Protein AF-A0A1L8E823-F1 (afdb_monomer)

Solvent-accessible surface area (backbone atoms only — not comparable to full-atom values): 11486 Å² total; per-residue (Å²): 137,83,85,86,79,80,58,58,93,93,53,65,43,31,23,29,30,39,53,92,55,38,81,77,47,72,47,38,48,87,77,44,56,67,89,64,41,56,56,58,70,72,78,90,83,78,37,79,70,29,20,46,74,40,75,55,89,75,60,56,58,60,32,73,81,27,53,82,34,36,19,35,66,43,38,24,87,82,40,65,71,51,54,59,54,67,43,77,52,92,67,84,60,41,68,34,74,68,26,69,50,76,74,54,27,22,27,34,39,37,58,72,97,36,22,38,30,27,64,28,56,45,73,63,53,44,50,55,36,76,74,36,77,17,34,48,77,38,51,33,91,83,37,72,39,46,50,30,51,42,73,72,64,61,63,55,80,62,79,72,88,62,94,78,70,84,89,79,84,82,81,84,81,82,84,80,85,80,85,83,86,84,82,90,82,90,133

Structure (mmCIF, N/CA/C/O backbone):
data_AF-A0A1L8E823-F1
#
_entry.id   AF-A0A1L8E823-F1
#
loop_
_atom_site.group_PDB
_atom_site.id
_atom_site.type_symbol
_atom_site.label_atom_id
_atom_site.label_alt_id
_atom_site.label_comp_id
_atom_site.label_asym_id
_atom_site.label_entity_id
_atom_site.label_seq_id
_atom_site.pdbx_PDB_ins_code
_atom_site.Cartn_x
_atom_site.Cartn_y
_atom_site.Cartn_z
_atom_site.occupancy
_atom_site.B_iso_or_equiv
_atom_site.auth_seq_id
_atom_site.auth_comp_id
_atom_site.auth_asym_id
_atom_site.auth_atom_id
_atom_site.pdbx_PDB_model_num
ATOM 1 N N . GLN A 1 1 ? -11.369 -13.885 16.160 1.00 36.62 1 GLN A N 1
ATOM 2 C CA . GLN A 1 1 ? -12.711 -13.498 15.674 1.00 36.62 1 GLN A CA 1
ATOM 3 C C . GLN A 1 1 ? -13.194 -12.352 16.552 1.00 36.62 1 GLN A C 1
ATOM 5 O O . GLN A 1 1 ? -13.241 -12.531 17.762 1.00 36.62 1 GLN A O 1
ATOM 10 N N . GLY A 1 2 ? -13.381 -11.155 15.987 1.00 56.09 2 GLY A N 1
ATOM 11 C CA . GLY A 1 2 ? -13.728 -9.952 16.755 1.00 56.09 2 GLY A CA 1
ATOM 12 C C . GLY A 1 2 ? -15.194 -9.954 17.186 1.00 56.09 2 GLY A C 1
ATOM 13 O O . GLY A 1 2 ? -16.049 -10.460 16.462 1.00 56.09 2 GLY A O 1
ATOM 14 N N . LYS A 1 3 ? -15.483 -9.407 18.368 1.00 66.38 3 LYS A N 1
ATOM 15 C CA . LYS A 1 3 ? -16.850 -9.183 18.847 1.00 66.38 3 LYS A CA 1
ATOM 16 C C . LYS A 1 3 ? -17.473 -8.036 18.042 1.00 66.38 3 LYS A C 1
ATOM 18 O O . LYS A 1 3 ? -16.860 -6.982 17.913 1.00 66.38 3 LYS A O 1
ATOM 23 N N . VAL A 1 4 ? -18.663 -8.256 17.486 1.00 76.31 4 VAL A N 1
ATOM 24 C CA . VAL A 1 4 ? -19.446 -7.203 16.823 1.00 76.31 4 VAL A CA 1
ATOM 25 C C . VAL A 1 4 ? -20.246 -6.473 17.895 1.00 76.31 4 VAL A C 1
ATOM 27 O O . VAL A 1 4 ? -21.092 -7.081 18.551 1.00 76.31 4 VAL A O 1
ATOM 30 N N . ASP A 1 5 ? -19.967 -5.186 18.082 1.00 74.56 5 ASP A N 1
ATOM 31 C CA . ASP A 1 5 ? -20.699 -4.333 19.016 1.00 74.56 5 ASP A CA 1
ATOM 32 C C . ASP A 1 5 ? -21.796 -3.556 18.277 1.00 74.56 5 ASP A C 1
ATOM 34 O O . ASP A 1 5 ? -21.589 -3.065 17.167 1.00 74.56 5 ASP A O 1
ATOM 38 N N . LYS A 1 6 ? -22.968 -3.427 18.907 1.00 81.00 6 LYS A N 1
ATOM 39 C CA . LYS A 1 6 ? -24.034 -2.537 18.438 1.00 81.00 6 LYS A CA 1
ATOM 40 C C . LYS A 1 6 ? -23.831 -1.160 19.064 1.00 81.00 6 LYS A C 1
ATOM 42 O O . LYS A 1 6 ? -23.696 -1.070 20.286 1.00 81.00 6 LYS A O 1
ATOM 47 N N . CYS A 1 7 ? -23.822 -0.107 18.249 1.00 82.56 7 CYS A N 1
ATOM 48 C CA . CYS A 1 7 ? -23.663 1.245 18.775 1.00 82.56 7 CYS A CA 1
ATOM 49 C C . CYS A 1 7 ? -24.894 1.685 19.580 1.00 82.56 7 CYS A C 1
ATOM 51 O O . CYS A 1 7 ? -26.012 1.284 19.235 1.00 82.56 7 CYS A O 1
ATOM 53 N N . PRO A 1 8 ? -24.703 2.457 20.669 1.00 79.12 8 PRO A N 1
ATOM 54 C CA . PRO A 1 8 ? -25.807 3.003 21.452 1.00 79.12 8 PRO A CA 1
ATOM 55 C C . PRO A 1 8 ? -26.749 3.864 20.601 1.00 79.12 8 PRO A C 1
ATOM 57 O O . PRO A 1 8 ? -26.332 4.465 19.609 1.00 79.12 8 PRO A O 1
ATOM 60 N N . ASP A 1 9 ? -28.013 3.970 21.014 1.00 70.50 9 ASP A N 1
ATOM 61 C CA . ASP A 1 9 ? -28.999 4.801 20.319 1.00 70.50 9 ASP A CA 1
ATOM 62 C C . ASP A 1 9 ? -28.518 6.263 20.224 1.00 70.50 9 ASP A C 1
ATOM 64 O O . ASP A 1 9 ? -28.179 6.894 21.226 1.00 70.50 9 ASP A O 1
ATOM 68 N N . GLY A 1 10 ? -28.472 6.799 19.000 1.00 68.62 10 GLY A N 1
ATOM 69 C CA . GLY A 1 10 ? -27.963 8.144 18.699 1.00 68.62 10 GLY A CA 1
ATOM 70 C C . GLY A 1 10 ? -26.492 8.198 18.269 1.00 68.62 10 GLY A C 1
ATOM 71 O O . GLY A 1 10 ? -26.066 9.209 17.709 1.00 68.62 10 GLY A O 1
ATOM 72 N N . GLU A 1 11 ? -25.731 7.114 18.440 1.00 72.81 11 GLU A N 1
ATOM 73 C CA . GLU A 1 11 ? -24.369 7.001 17.930 1.00 72.81 11 GLU A CA 1
ATOM 74 C C . GLU A 1 11 ? -24.331 6.154 16.654 1.00 72.81 11 GLU A C 1
ATOM 76 O O . GLU A 1 11 ? -24.470 4.936 16.679 1.00 72.81 11 GLU A O 1
ATOM 81 N N . THR A 1 12 ? -24.109 6.805 15.513 1.00 78.38 12 THR A N 1
ATOM 82 C CA . THR A 1 12 ? -24.104 6.140 14.199 1.00 78.38 12 THR A CA 1
ATOM 83 C C . THR A 1 12 ? -22.704 6.023 13.599 1.00 78.38 12 THR A C 1
ATOM 85 O O . THR A 1 12 ? -22.586 5.885 12.385 1.00 78.38 12 THR A O 1
ATOM 88 N N . VAL A 1 13 ? -21.639 6.221 14.386 1.00 86.81 13 VAL A N 1
ATOM 89 C CA . VAL A 1 13 ? -20.270 6.317 13.856 1.00 86.81 13 VAL A CA 1
ATOM 90 C C . VAL A 1 13 ? -19.430 5.144 14.334 1.00 86.81 13 VAL A C 1
ATOM 92 O O . VAL A 1 13 ? -19.048 5.066 15.499 1.00 86.81 13 VAL A O 1
ATOM 95 N N . CYS A 1 14 ? -19.084 4.267 13.401 1.00 88.00 14 CYS A N 1
ATOM 96 C CA . CYS A 1 14 ? -18.075 3.242 13.614 1.00 88.00 14 CYS A CA 1
ATOM 97 C C . CYS A 1 14 ? -16.684 3.819 13.335 1.00 88.00 14 CYS A C 1
ATOM 99 O O . CYS A 1 14 ? -16.521 4.684 12.467 1.00 88.00 14 CYS A O 1
ATOM 101 N N . ALA A 1 15 ? -15.678 3.312 14.044 1.00 88.50 15 ALA A N 1
ATOM 102 C CA . ALA A 1 15 ? -14.291 3.692 13.845 1.00 88.50 15 ALA A CA 1
ATOM 103 C C . ALA A 1 15 ? -13.330 2.496 13.853 1.00 88.50 15 ALA A C 1
ATOM 105 O O . ALA A 1 15 ? -13.562 1.489 14.531 1.00 88.50 15 ALA A O 1
ATOM 106 N N . THR A 1 16 ? -12.235 2.639 13.109 1.00 86.81 16 THR A N 1
ATOM 107 C CA . THR A 1 16 ? -11.023 1.814 13.203 1.00 86.81 16 THR A CA 1
ATOM 108 C C . THR A 1 16 ? -9.848 2.747 13.409 1.00 86.81 16 THR A C 1
ATOM 110 O O . THR A 1 16 ? -9.713 3.713 12.665 1.00 86.81 16 THR A O 1
ATOM 113 N N . ILE A 1 17 ? -9.007 2.476 14.398 1.00 87.12 17 ILE A N 1
ATOM 114 C CA . ILE A 1 17 ? -7.875 3.329 14.752 1.00 87.12 17 ILE A CA 1
ATOM 115 C C . ILE A 1 17 ? -6.590 2.563 14.525 1.00 87.12 17 ILE A C 1
ATOM 117 O O . ILE A 1 17 ? -6.467 1.400 14.916 1.00 87.12 17 ILE A O 1
ATOM 121 N N . PHE A 1 18 ? -5.638 3.248 13.906 1.00 83.06 18 PHE A N 1
ATOM 122 C CA . PHE A 1 18 ? -4.382 2.692 13.455 1.00 83.06 18 PHE A CA 1
ATOM 123 C C . PHE A 1 18 ? -3.185 3.272 14.219 1.00 83.06 18 PHE A C 1
ATOM 125 O O . PHE A 1 18 ? -3.189 4.404 14.723 1.00 83.06 18 PHE A O 1
ATOM 132 N N . ASN A 1 19 ? -2.127 2.478 14.290 1.00 78.69 19 ASN A N 1
ATOM 133 C CA . ASN A 1 19 ? -0.788 2.882 14.669 1.00 78.69 19 ASN A CA 1
ATOM 134 C C . ASN A 1 19 ? 0.190 2.169 13.742 1.00 78.69 19 ASN A C 1
ATOM 136 O O . ASN A 1 19 ? 0.260 0.948 13.794 1.00 78.69 19 ASN A O 1
ATOM 140 N N . GLU A 1 20 ? 0.888 2.916 12.885 1.00 71.44 20 GLU A N 1
ATOM 141 C CA . GLU A 1 20 ? 1.923 2.356 11.998 1.00 71.44 20 GLU A CA 1
ATOM 142 C C . GLU A 1 20 ? 1.433 1.142 11.186 1.00 71.44 20 GLU A C 1
ATOM 144 O O . GLU A 1 20 ? 2.082 0.108 11.124 1.00 71.44 20 GLU A O 1
ATOM 149 N N . GLY A 1 21 ? 0.229 1.224 10.610 1.00 67.38 21 GLY A N 1
ATOM 150 C CA . GLY A 1 21 ? -0.332 0.107 9.838 1.00 67.38 21 GLY A CA 1
ATOM 151 C C . GLY A 1 21 ? -0.946 -1.022 10.681 1.00 67.38 21 GLY A C 1
ATOM 152 O O . GLY A 1 21 ? -1.499 -1.965 10.123 1.00 67.38 21 GLY A O 1
ATOM 153 N N . THR A 1 22 ? -0.963 -0.900 12.011 1.00 73.38 22 THR A N 1
ATOM 154 C CA . THR A 1 22 ? -1.635 -1.844 12.917 1.00 73.38 22 THR A CA 1
ATOM 155 C C . THR A 1 22 ? -2.941 -1.267 13.466 1.00 73.38 22 THR A C 1
ATOM 157 O O . THR A 1 22 ? -2.985 -0.124 13.906 1.00 73.38 22 THR A O 1
ATOM 160 N N . ILE A 1 23 ? -4.017 -2.052 13.492 1.00 82.75 23 ILE A N 1
ATOM 161 C CA . ILE A 1 23 ? -5.298 -1.718 14.124 1.00 82.75 23 ILE A CA 1
ATOM 162 C C . ILE A 1 23 ? -5.122 -1.862 15.632 1.00 82.75 23 ILE A C 1
ATOM 164 O O . ILE A 1 23 ? -4.914 -2.965 16.130 1.00 82.75 23 ILE A O 1
ATOM 168 N N . ILE A 1 24 ? -5.241 -0.752 16.353 1.00 87.25 24 ILE A N 1
ATOM 169 C CA . ILE A 1 24 ? -5.122 -0.718 17.817 1.00 87.25 24 ILE A CA 1
ATOM 170 C C . ILE A 1 24 ? -6.480 -0.648 18.520 1.00 87.25 24 ILE A C 1
ATOM 172 O O . ILE A 1 24 ? -6.593 -1.040 19.676 1.00 87.25 24 ILE A O 1
ATOM 176 N N . ALA A 1 25 ? -7.522 -0.174 17.831 1.00 89.31 25 ALA A N 1
ATOM 177 C CA . ALA A 1 25 ? -8.893 -0.188 18.331 1.00 89.31 25 ALA A CA 1
ATOM 178 C C . ALA A 1 25 ? -9.902 -0.219 17.179 1.00 89.31 25 ALA A C 1
ATOM 180 O O . ALA A 1 25 ? -9.659 0.322 16.098 1.00 89.31 25 ALA A O 1
ATOM 181 N N . LYS A 1 26 ? -11.056 -0.838 17.423 1.00 89.00 26 LYS A N 1
ATOM 182 C CA . LYS A 1 26 ? -12.174 -0.916 16.482 1.00 89.00 26 LYS A CA 1
ATOM 183 C C . LYS A 1 26 ? -13.480 -1.022 17.262 1.00 89.00 26 LYS A C 1
ATOM 185 O O . LYS A 1 26 ? -13.549 -1.783 18.220 1.00 89.00 26 LYS A O 1
ATOM 190 N N . GLY A 1 27 ? -14.505 -0.289 16.841 1.00 89.56 27 GLY A N 1
ATOM 191 C CA . GLY A 1 27 ? -15.824 -0.319 17.475 1.00 89.56 27 GLY A CA 1
ATOM 192 C C . GLY A 1 27 ? -16.630 0.942 17.186 1.00 89.56 27 GLY A C 1
ATOM 193 O O . GLY A 1 27 ? -16.346 1.660 16.227 1.00 89.56 27 GLY A O 1
ATOM 194 N N . CYS A 1 28 ? -17.624 1.214 18.023 1.00 90.06 2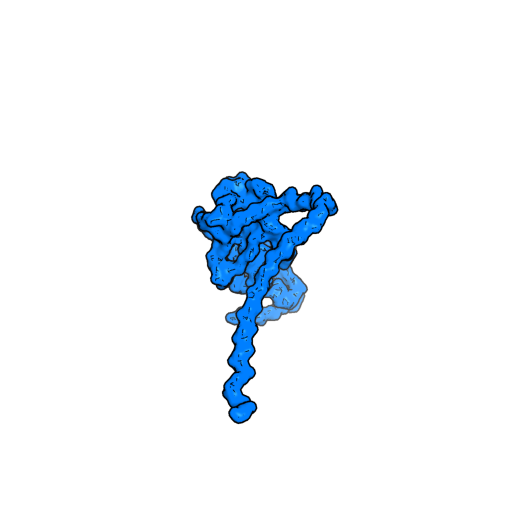8 CYS A N 1
ATOM 195 C CA . CYS A 1 28 ? -18.350 2.485 18.027 1.00 90.06 28 CYS A CA 1
ATOM 196 C C . CYS A 1 28 ? -17.441 3.587 18.572 1.00 90.06 28 CYS A C 1
ATOM 198 O O . CYS A 1 28 ? -16.772 3.384 19.587 1.00 90.06 28 CYS A O 1
ATOM 200 N N . LEU A 1 29 ? -17.376 4.726 17.884 1.00 88.31 29 LEU A N 1
ATOM 201 C CA . LEU A 1 29 ? -16.426 5.799 18.176 1.00 88.31 29 LEU A CA 1
ATOM 202 C C . LEU A 1 29 ? -16.484 6.279 19.640 1.00 88.31 29 LEU A C 1
ATOM 204 O O . LEU A 1 29 ? -15.442 6.566 20.218 1.00 88.31 29 LEU A O 1
ATOM 208 N N . GLY A 1 30 ? -17.670 6.370 20.233 1.00 86.44 30 GLY A N 1
ATOM 209 C CA . GLY A 1 30 ? -17.937 6.788 21.609 1.00 86.44 30 GLY A CA 1
ATOM 210 C C . GLY A 1 30 ? -17.633 5.725 22.664 1.00 86.44 30 GLY A C 1
ATOM 211 O O . GLY A 1 30 ? -17.422 6.077 23.821 1.00 86.44 30 GLY A O 1
ATOM 212 N N . ASN A 1 31 ? -17.532 4.451 22.273 1.00 89.88 31 ASN A N 1
ATOM 213 C CA . ASN A 1 31 ? -17.104 3.365 23.162 1.00 89.88 31 ASN A CA 1
ATOM 214 C C . ASN A 1 31 ? -15.576 3.197 23.198 1.00 89.88 31 ASN A C 1
ATOM 216 O O . ASN A 1 31 ? -15.055 2.490 24.060 1.00 89.88 31 ASN A O 1
ATOM 220 N N . ILE A 1 32 ? -14.853 3.813 22.259 1.00 89.06 32 ILE A N 1
ATOM 221 C CA . ILE A 1 32 ? -13.391 3.837 22.263 1.00 89.06 32 ILE A CA 1
ATOM 222 C C . ILE A 1 32 ? -12.920 4.864 23.297 1.00 89.06 32 ILE A C 1
ATOM 224 O O . ILE A 1 32 ? -13.418 5.990 23.342 1.00 89.06 32 ILE A O 1
ATOM 228 N N . THR A 1 33 ? -11.940 4.482 24.115 1.00 90.94 33 THR A N 1
ATOM 229 C CA . THR A 1 33 ? -11.377 5.341 25.161 1.00 90.94 33 THR A CA 1
ATOM 230 C C . THR A 1 33 ? -10.763 6.618 24.582 1.00 90.94 33 THR A C 1
ATOM 232 O O . THR A 1 33 ? -10.238 6.631 23.466 1.00 90.94 33 THR A O 1
ATOM 235 N N . GLU A 1 34 ? -10.844 7.720 25.334 1.00 89.50 34 GLU A N 1
ATOM 236 C CA . GLU A 1 34 ? -10.492 9.055 24.831 1.00 89.50 34 GLU A CA 1
ATOM 237 C C . GLU A 1 34 ? -9.046 9.168 24.336 1.00 89.50 34 GLU A C 1
ATOM 239 O O . GLU A 1 34 ? -8.783 9.796 23.309 1.00 89.50 34 GLU A O 1
ATOM 244 N N . ASP A 1 35 ? -8.124 8.515 25.040 1.00 88.38 35 ASP A N 1
ATOM 245 C CA . ASP A 1 35 ? -6.693 8.463 24.740 1.00 88.38 35 ASP A CA 1
ATOM 246 C C . ASP A 1 35 ? -6.394 7.864 23.360 1.00 88.38 35 ASP A C 1
ATOM 248 O O . ASP A 1 35 ? -5.435 8.266 22.703 1.00 88.38 35 ASP A O 1
ATOM 252 N N . ILE A 1 36 ? -7.242 6.949 22.889 1.00 88.69 36 ILE A N 1
ATOM 253 C CA . ILE A 1 36 ? -7.133 6.350 21.559 1.00 88.69 36 ILE A CA 1
ATOM 254 C C . ILE A 1 36 ? -7.971 7.155 20.555 1.00 88.69 36 ILE A C 1
ATOM 256 O O . ILE A 1 36 ? -7.513 7.456 19.449 1.00 88.69 36 ILE A O 1
ATOM 260 N N . ARG A 1 37 ? -9.186 7.554 20.950 1.00 88.31 37 ARG A N 1
ATOM 261 C CA . ARG A 1 37 ? -10.157 8.296 20.131 1.00 88.31 37 ARG A CA 1
ATOM 262 C C . ARG A 1 37 ? -9.630 9.645 19.644 1.00 88.31 37 ARG A C 1
ATOM 264 O O . ARG A 1 37 ? -10.062 10.111 18.590 1.00 88.31 37 ARG A O 1
ATOM 271 N N . ILE A 1 38 ? -8.671 10.253 20.348 1.00 87.56 38 ILE A N 1
ATOM 272 C CA . ILE A 1 38 ? -8.011 11.499 19.933 1.00 87.56 38 ILE A CA 1
ATOM 273 C C . ILE A 1 38 ? -7.408 11.413 18.520 1.00 87.56 38 ILE A C 1
ATOM 275 O O . ILE A 1 38 ? -7.459 12.387 17.773 1.00 87.56 38 ILE A O 1
ATOM 279 N N . LYS A 1 39 ? -6.962 10.222 18.088 1.00 85.06 39 LYS A N 1
ATOM 280 C CA . LYS A 1 39 ? -6.476 9.961 16.718 1.00 85.06 39 LYS A CA 1
ATOM 281 C C . LYS A 1 39 ? -7.550 10.144 15.634 1.00 85.06 39 LYS A C 1
ATOM 283 O O . LYS A 1 39 ? -7.229 10.220 14.454 1.00 85.06 39 LYS A O 1
ATOM 288 N N . CYS A 1 40 ? -8.827 10.208 16.014 1.00 81.94 40 CYS A N 1
ATOM 289 C CA . CYS A 1 40 ? -9.967 10.437 15.123 1.00 81.94 40 CYS A CA 1
ATOM 290 C C . CYS A 1 40 ? -10.459 11.895 15.093 1.00 81.94 40 CYS A C 1
ATOM 292 O O . CYS A 1 40 ? -11.451 12.189 14.403 1.00 81.94 40 CYS A O 1
ATOM 294 N N . GLN A 1 41 ? -9.825 12.797 15.851 1.00 78.25 41 GLN A N 1
ATOM 295 C CA . GLN A 1 41 ? -10.171 14.218 15.886 1.00 78.25 41 GLN A CA 1
ATOM 296 C C . GLN A 1 41 ? -9.620 14.915 14.623 1.00 78.25 41 GLN A C 1
ATOM 298 O O . GLN A 1 41 ? -8.420 14.905 14.375 1.00 78.25 41 GLN A O 1
ATOM 303 N N . GLY A 1 42 ? -10.501 15.483 13.787 1.00 67.81 42 GLY A N 1
ATOM 304 C CA . GLY A 1 42 ? -10.146 16.091 12.491 1.00 67.81 42 GLY A CA 1
ATOM 305 C C . GLY A 1 42 ? -11.222 15.918 11.405 1.00 67.81 42 GLY A C 1
ATOM 306 O O . GLY A 1 42 ? -12.183 15.157 11.585 1.00 67.81 42 GLY A O 1
ATOM 307 N N . ASN A 1 43 ? -11.079 16.640 10.282 1.00 55.34 43 ASN A N 1
ATOM 308 C CA . ASN A 1 43 ? -12.031 16.609 9.159 1.00 55.34 43 ASN A CA 1
ATOM 309 C C . ASN A 1 43 ? -12.046 15.258 8.410 1.00 55.34 43 ASN A C 1
ATOM 311 O O . ASN A 1 43 ? -11.083 14.499 8.403 1.00 55.34 43 ASN A O 1
ATOM 315 N N . ASN A 1 44 ? -13.200 14.959 7.807 1.00 52.62 44 ASN A N 1
ATOM 316 C CA . ASN A 1 44 ? -13.808 13.623 7.752 1.00 52.62 44 ASN A CA 1
ATOM 317 C C . ASN A 1 44 ? -13.377 12.639 6.649 1.00 52.62 44 ASN A C 1
ATOM 319 O O . ASN A 1 44 ? -14.081 11.647 6.489 1.00 52.62 44 ASN A O 1
ATOM 323 N N . ILE A 1 45 ? -12.300 12.842 5.888 1.00 46.12 45 ILE A N 1
ATOM 324 C CA . ILE A 1 45 ? -12.070 11.963 4.717 1.00 46.12 45 ILE A CA 1
ATOM 325 C C . ILE A 1 45 ? -10.698 11.272 4.687 1.00 46.12 45 ILE A C 1
ATOM 327 O O . ILE A 1 45 ? -10.664 10.113 4.297 1.00 46.12 45 ILE A O 1
ATOM 331 N N . ASP A 1 46 ? -9.622 11.850 5.233 1.00 45.91 46 ASP A N 1
ATOM 332 C CA . ASP A 1 46 ? -8.277 11.252 5.110 1.00 45.91 46 ASP A CA 1
ATOM 333 C C . ASP A 1 46 ? -7.439 11.314 6.395 1.00 45.91 46 ASP A C 1
ATOM 335 O O . ASP A 1 46 ? -6.354 11.886 6.444 1.00 45.91 46 ASP A O 1
ATOM 339 N N . ILE A 1 47 ? -7.911 10.644 7.449 1.00 51.94 47 ILE A N 1
ATOM 340 C CA . ILE A 1 47 ? -7.020 10.151 8.513 1.00 51.94 47 ILE A CA 1
ATOM 341 C C . ILE A 1 47 ? -6.711 8.665 8.257 1.00 51.94 47 ILE A C 1
ATOM 343 O O . ILE A 1 47 ? -6.563 7.890 9.192 1.00 51.94 47 ILE A O 1
ATOM 347 N N . LEU A 1 48 ? -6.618 8.222 6.996 1.00 53.31 48 LEU A N 1
ATOM 348 C CA . LEU A 1 48 ? -6.416 6.804 6.643 1.00 53.31 48 LEU A CA 1
ATOM 349 C C . LEU A 1 48 ? -5.213 6.156 7.358 1.00 53.31 48 LEU A C 1
ATOM 351 O O . LEU A 1 48 ? -5.223 4.953 7.593 1.00 53.31 48 LEU A O 1
ATOM 355 N N . ASN A 1 49 ? -4.235 6.955 7.796 1.00 60.31 49 ASN A N 1
ATOM 356 C CA . ASN A 1 49 ? -3.070 6.468 8.535 1.00 60.31 49 ASN A CA 1
ATOM 357 C C . ASN A 1 49 ? -3.268 6.347 10.057 1.00 60.31 49 ASN A C 1
ATOM 359 O O . ASN A 1 49 ? -2.440 5.723 10.715 1.00 60.31 49 ASN A O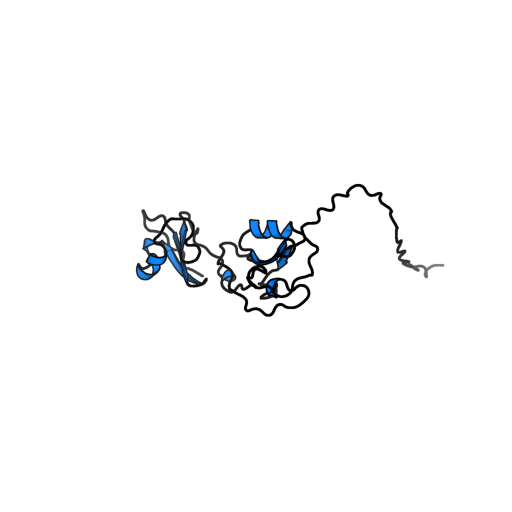 1
ATOM 363 N N . GLN A 1 50 ? -4.315 6.940 10.646 1.00 76.38 50 GLN A N 1
ATOM 364 C CA . GLN A 1 50 ? -4.532 6.897 12.104 1.00 76.38 50 GLN A CA 1
ATOM 365 C C . GLN A 1 50 ? -5.971 6.592 12.521 1.00 76.38 50 GLN A C 1
ATOM 367 O O . GLN A 1 50 ? -6.162 5.984 13.566 1.00 76.38 50 GLN A O 1
ATOM 372 N N . CYS A 1 51 ? -6.984 6.974 11.745 1.00 84.62 51 CYS A N 1
ATOM 373 C CA . CYS A 1 51 ? -8.375 6.661 12.032 1.00 84.62 51 CYS A CA 1
ATOM 374 C C . CYS A 1 51 ? -9.264 6.648 10.784 1.00 84.62 51 CYS A C 1
ATOM 376 O O . CYS A 1 51 ? -9.294 7.579 9.983 1.00 84.62 51 CYS A O 1
ATOM 378 N N . HIS A 1 52 ? -10.102 5.630 10.677 1.00 83.19 52 HIS A N 1
ATOM 379 C CA . HIS A 1 52 ? -11.182 5.578 9.714 1.00 83.19 52 HIS A CA 1
ATOM 380 C C . HIS A 1 52 ? -12.541 5.668 10.417 1.00 83.19 52 HIS A C 1
ATOM 382 O O . HIS A 1 52 ? -12.794 4.879 11.320 1.00 83.19 52 HIS A O 1
ATOM 388 N N . LYS A 1 53 ? -13.413 6.592 9.980 1.00 85.44 53 LYS A N 1
ATOM 389 C CA . LYS A 1 53 ? -14.798 6.767 10.460 1.00 85.44 53 LYS A CA 1
ATOM 390 C C . LYS A 1 53 ? -15.801 6.474 9.345 1.00 85.44 53 LYS A C 1
ATOM 392 O O . LYS A 1 53 ? -15.600 6.920 8.216 1.00 85.44 53 LYS A O 1
ATOM 397 N N . CYS A 1 54 ? -16.906 5.814 9.667 1.00 83.31 54 CYS A N 1
ATOM 398 C CA . CYS A 1 54 ? -17.981 5.516 8.715 1.00 83.31 54 CYS A CA 1
ATOM 399 C C . CYS A 1 54 ? -19.340 5.368 9.423 1.00 83.31 54 CYS A C 1
ATOM 401 O O . CYS A 1 54 ? -19.390 5.340 10.654 1.00 83.31 54 CYS A O 1
ATOM 403 N N . LYS A 1 55 ? -20.439 5.354 8.652 1.00 84.50 55 LYS A N 1
ATOM 404 C CA . LYS A 1 55 ? -21.822 5.432 9.162 1.00 84.50 55 LYS A CA 1
ATOM 405 C C . LYS A 1 55 ? -22.757 4.337 8.629 1.00 84.50 55 LYS A C 1
ATOM 407 O O . LYS A 1 55 ? -23.935 4.600 8.422 1.00 84.50 55 LYS A O 1
ATOM 412 N N . ASP A 1 56 ? -22.236 3.131 8.435 1.00 81.25 56 ASP A N 1
ATOM 413 C CA . ASP A 1 56 ? -23.020 1.962 8.022 1.00 81.25 56 ASP A CA 1
ATOM 414 C C . ASP A 1 56 ? -22.663 0.750 8.894 1.00 81.25 56 ASP A C 1
ATOM 416 O O . ASP A 1 56 ? -21.598 0.707 9.515 1.00 81.25 56 ASP A O 1
ATOM 420 N N . ASP A 1 57 ? -23.525 -0.261 8.931 1.00 81.81 57 ASP A N 1
ATOM 421 C CA . ASP A 1 57 ? -23.241 -1.486 9.679 1.00 81.81 57 ASP A CA 1
ATOM 422 C C . ASP A 1 57 ? -21.972 -2.170 9.144 1.00 81.81 57 ASP A C 1
ATOM 424 O O . ASP A 1 57 ? -21.803 -2.355 7.939 1.00 81.81 57 ASP A O 1
ATOM 428 N N . LEU A 1 58 ? -21.068 -2.554 10.054 1.00 80.25 58 LEU A N 1
ATOM 429 C CA . LEU A 1 58 ? -19.805 -3.250 9.748 1.00 80.25 58 LEU A CA 1
ATOM 430 C C . LEU A 1 58 ? -18.860 -2.490 8.792 1.00 80.25 58 LEU A C 1
ATOM 432 O O . LEU A 1 58 ? -17.905 -3.061 8.267 1.00 80.25 58 LEU A O 1
ATOM 436 N N . CYS A 1 59 ? -19.070 -1.189 8.590 1.00 80.44 59 CYS A N 1
ATOM 437 C CA . CYS A 1 59 ? -18.289 -0.382 7.648 1.00 80.44 59 CYS A CA 1
ATOM 438 C C . CYS A 1 59 ? -16.812 -0.200 8.046 1.00 80.44 59 CYS A C 1
ATOM 440 O O . CYS A 1 59 ? -15.981 0.203 7.229 1.00 80.44 59 CYS A O 1
ATOM 442 N N . ASN A 1 60 ? -16.484 -0.482 9.309 1.00 80.62 60 ASN A N 1
ATOM 443 C CA . ASN A 1 60 ? -15.149 -0.386 9.888 1.00 80.62 60 ASN A CA 1
ATOM 444 C C . ASN A 1 60 ? -14.402 -1.738 9.864 1.00 80.62 60 ASN A C 1
ATOM 446 O O . ASN A 1 60 ? -13.461 -1.947 10.636 1.00 80.62 60 ASN A O 1
ATOM 450 N N . GLU A 1 61 ? -14.832 -2.674 9.011 1.00 77.69 61 GLU A N 1
ATOM 451 C CA . GLU A 1 61 ? -14.120 -3.919 8.728 1.00 77.69 61 GLU A CA 1
ATOM 452 C C . GLU A 1 61 ? -12.910 -3.671 7.822 1.00 77.69 61 GLU A C 1
ATOM 454 O O . GLU A 1 61 ? -12.983 -2.968 6.813 1.00 77.69 61 GLU A O 1
ATOM 459 N N . TRP A 1 62 ? -11.786 -4.275 8.193 1.00 73.50 62 TRP A N 1
ATOM 460 C CA . TRP A 1 62 ? -10.529 -4.208 7.457 1.00 73.50 62 TRP A CA 1
ATOM 461 C C . TRP A 1 62 ? -9.993 -5.616 7.326 1.00 73.50 62 TRP A C 1
ATOM 463 O O . TRP A 1 62 ? -10.159 -6.415 8.243 1.00 73.50 62 TRP A O 1
ATOM 473 N N . SER A 1 63 ? -9.349 -5.924 6.204 1.00 67.62 63 SER A N 1
ATOM 474 C CA . SER A 1 63 ? -8.736 -7.236 6.031 1.00 67.62 63 SER A CA 1
ATOM 475 C C . SER A 1 63 ? -7.493 -7.327 6.928 1.00 67.62 63 SER A C 1
ATOM 477 O O . SER A 1 63 ? -6.514 -6.631 6.647 1.00 67.62 63 SER A O 1
ATOM 479 N N . PRO A 1 64 ? -7.490 -8.165 7.985 1.00 58.53 64 PRO A N 1
ATOM 480 C CA . PRO A 1 64 ? -6.318 -8.327 8.848 1.00 58.53 64 PRO A CA 1
ATOM 481 C C . PRO A 1 64 ? -5.130 -8.917 8.080 1.00 58.53 64 PRO A C 1
ATOM 483 O O . PRO A 1 64 ? -3.986 -8.621 8.399 1.00 58.53 64 PRO A O 1
ATOM 486 N N . ASN A 1 65 ? -5.399 -9.659 7.000 1.00 60.44 65 ASN A N 1
ATOM 487 C CA . ASN A 1 65 ? -4.377 -10.245 6.130 1.00 60.44 65 ASN A CA 1
ATOM 488 C C . ASN A 1 65 ? -3.511 -9.192 5.419 1.00 60.44 65 ASN A C 1
ATOM 490 O O . ASN A 1 65 ? -2.522 -9.554 4.800 1.00 60.44 65 ASN A O 1
ATOM 494 N N . ASN A 1 66 ? -3.888 -7.910 5.470 1.00 64.00 66 ASN A N 1
ATOM 495 C CA . ASN A 1 66 ? -3.139 -6.829 4.837 1.00 64.00 66 ASN A CA 1
ATOM 496 C C . ASN A 1 66 ? -2.041 -6.231 5.728 1.00 64.00 66 ASN A C 1
ATOM 498 O O . ASN A 1 66 ? -1.223 -5.476 5.215 1.00 64.00 66 ASN A O 1
ATOM 502 N N . MET A 1 67 ? -2.035 -6.519 7.036 1.00 61.97 67 MET A N 1
ATOM 503 C CA . MET A 1 67 ? -1.087 -5.916 7.988 1.00 61.97 67 MET A CA 1
ATOM 504 C C . MET A 1 67 ? 0.351 -6.389 7.775 1.00 61.97 67 MET A C 1
ATOM 506 O O . MET A 1 67 ? 1.278 -5.595 7.890 1.00 61.97 67 MET A O 1
ATOM 510 N N . ASP A 1 68 ? 0.524 -7.648 7.383 1.00 72.94 68 ASP A N 1
ATOM 511 C CA . ASP A 1 68 ? 1.842 -8.257 7.179 1.00 72.94 68 ASP A CA 1
ATOM 512 C C . AS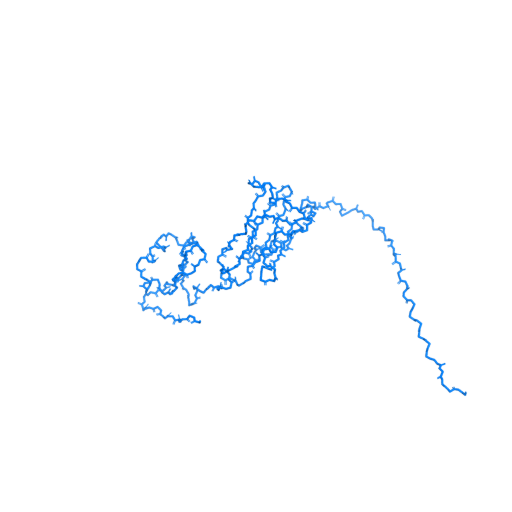P A 1 68 ? 2.293 -8.199 5.708 1.00 72.94 68 ASP A C 1
ATOM 514 O O . ASP A 1 68 ? 3.283 -8.821 5.325 1.00 72.94 68 ASP A O 1
ATOM 518 N N . LEU A 1 69 ? 1.555 -7.484 4.848 1.00 85.38 69 LEU A N 1
ATOM 519 C CA . LEU A 1 69 ? 1.907 -7.366 3.436 1.00 85.38 69 LEU A CA 1
ATOM 520 C C . LEU A 1 69 ? 2.929 -6.261 3.238 1.00 85.38 69 LEU A C 1
ATOM 522 O O . LEU A 1 69 ? 2.662 -5.087 3.493 1.00 85.38 69 LEU A O 1
ATOM 526 N N . GLU A 1 70 ? 4.076 -6.649 2.702 1.00 90.06 70 GLU A N 1
ATOM 527 C CA . GLU A 1 70 ? 5.170 -5.745 2.392 1.00 90.06 70 GLU A CA 1
ATOM 528 C C . GLU A 1 70 ? 5.510 -5.807 0.902 1.00 90.06 70 GLU A C 1
ATOM 530 O O . GLU A 1 70 ? 5.546 -6.873 0.277 1.00 90.06 70 GLU A O 1
ATOM 535 N N . CYS A 1 71 ? 5.795 -4.639 0.337 1.00 94.56 71 CYS A N 1
ATOM 536 C CA . CYS A 1 71 ? 6.279 -4.482 -1.028 1.00 94.56 71 CYS A CA 1
ATOM 537 C C . CYS A 1 71 ? 7.499 -3.558 -1.019 1.00 94.56 71 CYS A C 1
ATOM 539 O O . CYS A 1 71 ? 7.668 -2.741 -0.113 1.00 94.56 71 CYS A O 1
ATOM 541 N N . ILE A 1 72 ? 8.316 -3.603 -2.073 1.00 97.00 72 ILE A N 1
ATOM 542 C CA . ILE A 1 72 ? 9.217 -2.483 -2.345 1.00 97.00 72 ILE A CA 1
ATOM 543 C C . ILE A 1 72 ? 8.359 -1.268 -2.695 1.00 97.00 72 ILE A C 1
ATOM 545 O O . ILE A 1 72 ? 7.540 -1.333 -3.617 1.00 97.00 72 ILE A O 1
ATOM 549 N N . GLN A 1 73 ? 8.562 -0.165 -1.978 1.00 95.56 73 GLN A N 1
ATOM 550 C CA . GLN A 1 73 ? 7.906 1.111 -2.247 1.00 95.56 73 GLN A CA 1
ATOM 551 C C . GLN A 1 73 ? 8.975 2.167 -2.529 1.00 95.56 73 GLN A C 1
ATOM 553 O O . GLN A 1 73 ? 9.685 2.599 -1.624 1.00 95.56 73 GLN A O 1
ATOM 558 N N . CYS A 1 74 ? 9.131 2.547 -3.797 1.00 96.69 74 CYS A N 1
ATOM 559 C CA . CYS A 1 74 ? 10.170 3.480 -4.227 1.00 96.69 74 CYS A CA 1
ATOM 560 C C . CYS A 1 74 ? 9.780 4.229 -5.502 1.00 96.69 74 CYS A C 1
ATOM 562 O O . CYS A 1 74 ? 8.902 3.810 -6.255 1.00 96.69 74 CYS A O 1
ATOM 564 N N . ASP A 1 75 ? 10.486 5.327 -5.761 1.00 97.38 75 ASP A N 1
ATOM 565 C CA . ASP A 1 75 ? 10.383 6.111 -6.988 1.00 97.38 75 ASP A CA 1
ATOM 566 C C . ASP A 1 75 ? 11.791 6.394 -7.509 1.00 97.38 75 ASP 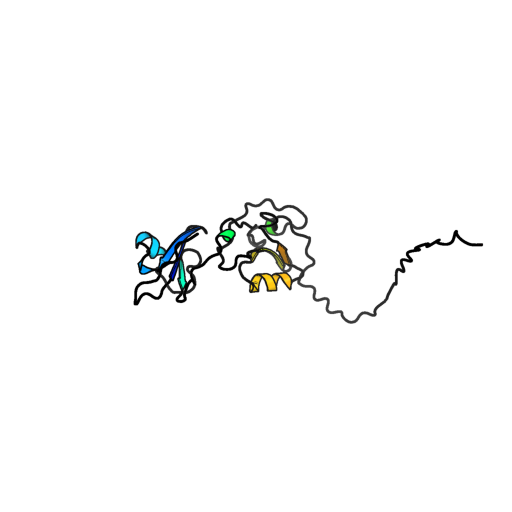A C 1
ATOM 568 O O . ASP A 1 75 ? 12.614 6.973 -6.796 1.00 97.38 75 ASP A O 1
ATOM 572 N N . SER A 1 76 ? 12.073 6.026 -8.761 1.00 96.94 76 SER A N 1
ATOM 573 C CA . SER A 1 76 ? 13.393 6.217 -9.366 1.00 96.94 76 SER A CA 1
ATOM 574 C C . SER A 1 76 ? 13.796 7.678 -9.548 1.00 96.94 76 SER A C 1
ATOM 576 O O . SER A 1 76 ? 14.959 7.966 -9.833 1.00 96.94 76 SER A O 1
ATOM 578 N N . LYS A 1 77 ? 12.846 8.607 -9.400 1.00 97.12 77 LYS A N 1
ATOM 579 C CA . LYS A 1 77 ? 13.123 10.041 -9.316 1.00 97.12 77 LYS A CA 1
ATOM 580 C C . LYS A 1 77 ? 13.844 10.416 -8.016 1.00 97.12 77 LYS A C 1
ATOM 582 O O . LYS A 1 77 ? 14.619 11.368 -8.018 1.00 97.12 77 LYS A O 1
ATOM 587 N N . LEU A 1 78 ? 13.562 9.701 -6.927 1.00 97.19 78 LEU A N 1
ATOM 588 C CA . LEU A 1 78 ? 14.114 9.951 -5.592 1.00 97.19 78 LEU A CA 1
ATOM 589 C C . LEU A 1 78 ? 15.286 9.014 -5.282 1.00 97.19 78 LEU A C 1
ATOM 591 O O . LEU A 1 78 ? 16.294 9.464 -4.745 1.00 97.19 78 LEU A O 1
ATOM 595 N N . ASP A 1 79 ? 15.176 7.741 -5.665 1.00 96.12 79 ASP A N 1
ATOM 596 C CA . ASP A 1 79 ? 16.243 6.748 -5.536 1.00 96.12 79 ASP A CA 1
ATOM 597 C C . ASP A 1 79 ? 16.473 6.025 -6.874 1.00 96.12 79 ASP A C 1
ATOM 599 O O . ASP A 1 79 ? 15.692 5.140 -7.242 1.00 96.12 79 ASP A O 1
ATOM 603 N N . PRO A 1 80 ? 17.567 6.330 -7.598 1.00 95.00 80 PRO A N 1
ATOM 604 C CA . PRO A 1 80 ? 17.885 5.706 -8.880 1.00 95.00 80 PRO A CA 1
ATOM 605 C C . PRO A 1 80 ? 17.911 4.170 -8.871 1.00 95.00 80 PRO A C 1
ATOM 607 O O . PRO A 1 80 ? 17.693 3.573 -9.927 1.00 95.00 80 PRO A O 1
ATOM 610 N N . LYS A 1 81 ? 18.137 3.518 -7.719 1.00 94.25 81 LYS A N 1
ATOM 611 C CA . LYS A 1 81 ? 18.106 2.049 -7.598 1.00 94.25 81 LYS A CA 1
ATOM 612 C C . LYS A 1 81 ? 16.737 1.462 -7.934 1.00 94.25 81 LYS A C 1
ATOM 614 O O . LYS A 1 81 ? 16.661 0.341 -8.426 1.00 94.25 81 LYS A O 1
ATOM 619 N N . CYS A 1 82 ? 15.660 2.226 -7.751 1.00 96.31 82 CYS A N 1
ATOM 620 C CA . CYS A 1 82 ? 14.295 1.782 -8.042 1.00 96.31 82 CYS A CA 1
ATOM 621 C C . CYS A 1 82 ? 14.080 1.380 -9.520 1.00 96.31 82 CYS A C 1
ATOM 623 O O . CYS A 1 82 ? 13.162 0.619 -9.836 1.00 96.31 82 CYS A O 1
ATOM 625 N N . ARG A 1 83 ? 14.954 1.858 -10.421 1.00 94.69 83 ARG A N 1
ATOM 626 C CA . ARG A 1 83 ? 14.939 1.575 -11.865 1.00 94.69 83 ARG A CA 1
ATOM 627 C C . ARG A 1 83 ? 15.572 0.230 -12.260 1.00 94.69 83 ARG A C 1
ATOM 629 O O . ARG A 1 83 ? 15.507 -0.130 -13.425 1.00 94.69 83 ARG A O 1
ATOM 636 N N . ILE A 1 84 ? 16.206 -0.508 -11.345 1.00 93.50 84 ILE A N 1
ATOM 637 C CA . ILE A 1 84 ? 16.860 -1.790 -11.677 1.00 93.50 84 ILE A CA 1
ATOM 638 C C . ILE A 1 84 ? 15.827 -2.797 -12.218 1.00 93.50 84 ILE A C 1
ATOM 640 O O . ILE A 1 84 ? 14.859 -3.116 -11.538 1.00 93.50 84 ILE A O 1
ATOM 644 N N . GLU A 1 85 ? 16.035 -3.318 -13.427 1.00 93.56 85 GLU A N 1
ATOM 645 C CA . GLU A 1 85 ? 15.147 -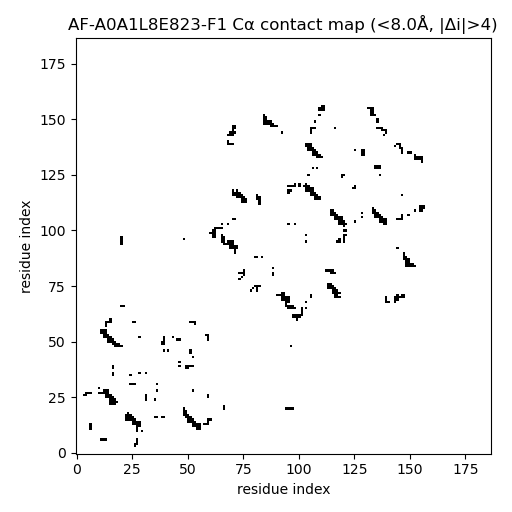4.277 -14.104 1.00 93.56 85 GLU A CA 1
ATOM 646 C C . GLU A 1 85 ? 15.907 -5.564 -14.451 1.00 93.56 85 GLU A C 1
ATOM 648 O O . GLU A 1 85 ? 17.081 -5.517 -14.818 1.00 93.56 85 GLU A O 1
ATOM 653 N N . GLY A 1 86 ? 15.237 -6.720 -14.389 1.00 92.12 86 GLY A N 1
ATOM 654 C CA . GLY A 1 86 ? 15.835 -8.020 -14.718 1.00 92.12 86 GLY A CA 1
ATOM 655 C C . GLY A 1 86 ? 16.827 -8.564 -13.683 1.00 92.12 86 GLY A C 1
ATOM 656 O O . GLY A 1 86 ? 17.346 -9.662 -13.865 1.00 92.12 86 GLY A O 1
ATOM 657 N N . GLU A 1 87 ? 17.060 -7.831 -12.595 1.00 92.25 87 GLU A N 1
ATOM 658 C CA . GLU A 1 87 ? 17.912 -8.225 -11.475 1.00 92.25 87 GLU A CA 1
ATOM 659 C C . GLU A 1 87 ? 17.190 -7.963 -10.142 1.00 92.25 87 GLU A C 1
ATOM 661 O O . GLU A 1 87 ? 16.335 -7.071 -10.075 1.00 92.25 87 GLU A O 1
ATOM 666 N N . PRO A 1 88 ? 17.495 -8.727 -9.074 1.00 92.00 88 PRO A N 1
ATOM 667 C CA . PRO A 1 88 ? 16.921 -8.483 -7.757 1.00 92.00 88 PRO A CA 1
ATOM 668 C C . PRO A 1 88 ? 17.320 -7.111 -7.206 1.00 92.00 88 PRO A C 1
ATOM 670 O O . PRO A 1 88 ? 18.502 -6.775 -7.116 1.00 92.00 88 PRO A O 1
ATOM 673 N N . LEU A 1 89 ? 16.328 -6.332 -6.783 1.00 94.12 89 LEU A N 1
ATOM 674 C CA . LEU A 1 89 ? 16.547 -5.088 -6.058 1.00 94.12 89 LEU A CA 1
ATOM 675 C C . LEU A 1 89 ? 16.728 -5.368 -4.559 1.00 94.12 89 LEU A C 1
ATOM 677 O O . LEU A 1 89 ? 15.830 -5.902 -3.913 1.00 94.12 89 LEU A O 1
ATOM 681 N N . TYR A 1 90 ? 17.867 -4.954 -4.002 1.00 91.19 90 TYR A N 1
ATOM 682 C CA . TYR A 1 90 ? 18.142 -5.019 -2.564 1.00 91.19 90 TYR A CA 1
ATOM 683 C C . TYR A 1 90 ? 17.761 -3.694 -1.897 1.00 91.19 90 TYR A C 1
ATOM 685 O O . TYR A 1 90 ? 18.542 -2.740 -1.877 1.00 91.19 90 TYR A O 1
ATOM 693 N N . MET A 1 91 ? 16.531 -3.636 -1.400 1.00 93.25 91 MET A N 1
ATOM 694 C CA . MET A 1 91 ? 15.960 -2.516 -0.658 1.00 93.25 91 MET A CA 1
ATOM 695 C C . MET A 1 91 ? 15.037 -3.085 0.417 1.00 93.25 91 MET A C 1
ATOM 697 O O . MET A 1 91 ? 14.361 -4.083 0.165 1.00 93.25 91 MET A O 1
ATOM 701 N N . ASP A 1 92 ? 15.018 -2.459 1.592 1.00 93.50 92 ASP A N 1
ATOM 702 C CA . ASP A 1 92 ? 14.127 -2.886 2.665 1.00 93.50 92 ASP A CA 1
ATOM 703 C C . ASP A 1 92 ? 12.670 -2.660 2.229 1.00 93.50 92 ASP A C 1
ATOM 705 O O . ASP A 1 92 ? 12.320 -1.553 1.794 1.00 93.50 92 ASP A O 1
ATOM 709 N N . PRO A 1 93 ? 11.821 -3.698 2.271 1.00 92.94 93 PRO A N 1
ATOM 710 C CA . PRO A 1 93 ? 10.421 -3.554 1.929 1.00 92.94 93 PRO A CA 1
ATOM 711 C C . PRO A 1 93 ? 9.700 -2.756 3.018 1.00 92.94 93 PRO A C 1
ATOM 713 O O . PRO A 1 93 ? 10.158 -2.641 4.153 1.00 92.94 93 PRO A O 1
ATOM 716 N N . THR A 1 94 ? 8.559 -2.177 2.665 1.00 90.38 94 THR A N 1
ATOM 717 C CA . THR A 1 94 ? 7.741 -1.412 3.607 1.00 90.38 94 THR A CA 1
ATOM 718 C C . THR A 1 94 ? 6.311 -1.921 3.597 1.00 90.38 94 THR A C 1
ATOM 720 O O . THR A 1 94 ? 5.793 -2.329 2.550 1.00 90.38 94 THR A O 1
ATOM 723 N N . HIS A 1 95 ? 5.663 -1.873 4.762 1.00 86.00 95 HIS A N 1
ATOM 724 C CA . HIS A 1 95 ? 4.274 -2.291 4.910 1.00 86.00 95 HIS A CA 1
ATOM 725 C C . HIS A 1 95 ? 3.354 -1.520 3.967 1.00 86.00 95 HIS A C 1
ATOM 727 O O . HIS A 1 95 ? 3.412 -0.290 3.844 1.00 86.00 95 HIS A O 1
ATOM 733 N N . CYS A 1 96 ? 2.466 -2.260 3.316 1.00 83.62 96 CYS A N 1
ATOM 734 C CA . CYS A 1 96 ? 1.387 -1.674 2.556 1.00 83.62 96 CYS A CA 1
ATOM 735 C C . CYS A 1 96 ? 0.406 -0.957 3.480 1.00 83.62 96 CYS A C 1
ATOM 737 O O . CYS A 1 96 ? 0.160 -1.359 4.617 1.00 83.62 96 CYS A O 1
ATOM 739 N N . HIS A 1 97 ? -0.219 0.095 2.954 1.00 74.56 97 HIS A N 1
ATOM 740 C CA . HIS A 1 97 ? -1.343 0.716 3.636 1.00 74.56 97 HIS A CA 1
ATOM 741 C C . HIS A 1 97 ? -2.446 -0.319 3.844 1.00 74.56 97 HIS A C 1
ATOM 743 O O . HIS A 1 97 ? -2.782 -1.084 2.935 1.00 74.56 97 HIS A O 1
ATOM 749 N N . ILE A 1 98 ? -3.041 -0.304 5.030 1.00 70.06 98 ILE A N 1
ATOM 750 C CA . ILE A 1 98 ? -4.175 -1.162 5.347 1.00 70.06 98 ILE A CA 1
ATOM 751 C C . ILE A 1 98 ? -5.295 -0.826 4.358 1.00 70.06 98 ILE A C 1
ATOM 753 O O . ILE A 1 98 ? -5.641 0.339 4.163 1.00 70.06 98 ILE A O 1
ATOM 757 N N . SER A 1 99 ? -5.853 -1.853 3.719 1.00 70.06 99 SER A N 1
ATOM 758 C CA . SER A 1 99 ? -6.995 -1.728 2.809 1.00 70.06 99 SER A CA 1
ATOM 759 C C . SER A 1 99 ? -8.196 -2.507 3.330 1.00 70.06 99 SER A C 1
ATOM 761 O O . SER A 1 99 ? -8.052 -3.533 4.005 1.00 70.06 99 SER A O 1
ATOM 763 N N . ARG A 1 100 ? -9.399 -2.035 2.990 1.00 69.06 100 ARG A N 1
ATOM 764 C CA . ARG A 1 100 ? -10.638 -2.790 3.218 1.00 69.06 100 ARG A CA 1
ATOM 765 C C . ARG A 1 100 ? -10.747 -4.002 2.301 1.00 69.06 100 ARG A C 1
ATOM 767 O O . ARG A 1 100 ? -11.487 -4.931 2.599 1.00 69.06 100 ARG A O 1
ATOM 774 N N . THR A 1 101 ? -10.019 -4.004 1.187 1.00 65.44 101 THR A N 1
ATOM 775 C CA . THR A 1 101 ? -9.994 -5.137 0.265 1.00 65.44 101 THR A CA 1
ATOM 776 C C . THR A 1 101 ? -8.858 -6.087 0.633 1.00 65.44 101 THR A C 1
ATOM 778 O O . THR A 1 101 ? -7.733 -5.618 0.796 1.00 65.44 101 THR A O 1
ATOM 781 N N . PRO A 1 102 ? -9.090 -7.406 0.697 1.00 66.62 102 PRO A N 1
ATOM 782 C CA . PRO A 1 102 ? -8.055 -8.383 1.050 1.00 66.62 102 PRO A CA 1
ATOM 783 C C . PRO A 1 102 ? -6.995 -8.593 -0.040 1.00 66.62 102 PRO A C 1
ATOM 785 O O . PRO A 1 102 ? -5.987 -9.245 0.197 1.00 66.62 102 PRO A O 1
ATOM 788 N N . ASN A 1 103 ? -7.219 -8.055 -1.239 1.00 78.31 103 ASN A N 1
ATOM 789 C CA . ASN A 1 103 ? -6.394 -8.325 -2.410 1.00 78.31 103 ASN A CA 1
ATOM 790 C C . ASN A 1 103 ? -5.408 -7.186 -2.673 1.00 78.31 103 ASN A C 1
ATOM 792 O O . ASN A 1 103 ? -5.413 -6.637 -3.769 1.00 78.31 103 ASN A O 1
ATOM 796 N N . ILE A 1 104 ? -4.603 -6.782 -1.688 1.00 88.00 104 ILE A N 1
ATOM 797 C CA . ILE A 1 104 ? -3.489 -5.867 -1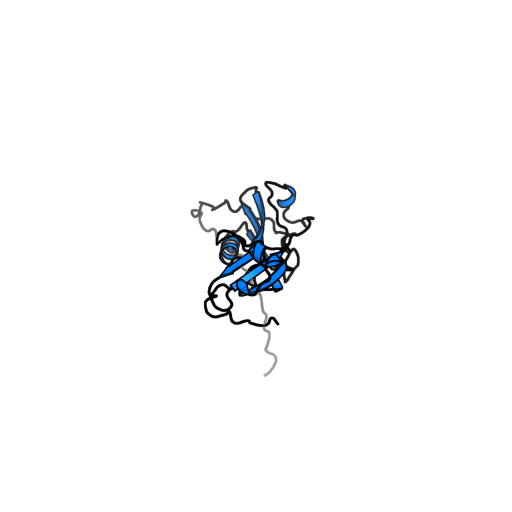.975 1.00 88.00 104 ILE A CA 1
ATOM 798 C C . ILE A 1 104 ? -2.454 -6.621 -2.816 1.00 88.00 104 ILE A C 1
ATOM 800 O O . ILE A 1 104 ? -2.060 -7.737 -2.481 1.00 88.00 104 ILE A O 1
ATOM 804 N N . LEU A 1 105 ? -2.020 -6.002 -3.911 1.00 92.81 105 LEU A N 1
ATOM 805 C CA . LEU A 1 105 ? -0.973 -6.522 -4.790 1.00 92.81 105 LEU A CA 1
ATOM 806 C C . LEU A 1 105 ? 0.246 -5.601 -4.733 1.00 92.81 105 LEU A C 1
ATOM 808 O O . LEU A 1 105 ? 0.099 -4.411 -4.462 1.00 92.81 105 LEU A O 1
ATOM 812 N N . CYS A 1 106 ? 1.436 -6.118 -5.016 1.00 95.25 106 CYS A N 1
ATOM 813 C CA . CYS A 1 106 ? 2.589 -5.264 -5.281 1.00 95.25 106 CYS A CA 1
ATOM 814 C C . CYS A 1 106 ? 2.629 -4.931 -6.770 1.00 95.25 106 CYS A C 1
ATOM 816 O O . CYS A 1 106 ? 2.302 -5.777 -7.605 1.00 95.25 106 CYS A O 1
ATOM 818 N N . TYR A 1 107 ? 3.073 -3.725 -7.106 1.00 96.06 107 TYR A N 1
ATOM 819 C CA . TYR A 1 107 ? 3.298 -3.322 -8.486 1.00 96.06 107 TYR A CA 1
ATOM 820 C C . TYR A 1 107 ? 4.693 -2.730 -8.700 1.00 96.06 107 TYR A C 1
ATOM 822 O O . TYR A 1 107 ? 5.354 -2.268 -7.761 1.00 96.06 107 TYR A O 1
ATOM 830 N N . ALA A 1 108 ? 5.111 -2.727 -9.960 1.00 96.06 108 ALA A N 1
ATOM 831 C CA . ALA A 1 108 ? 6.133 -1.852 -10.506 1.00 96.06 108 ALA A CA 1
ATOM 832 C C . ALA A 1 108 ? 5.612 -1.276 -11.823 1.00 96.06 108 ALA A C 1
ATOM 834 O O . ALA A 1 108 ? 5.179 -2.033 -12.681 1.00 96.06 108 ALA A O 1
ATOM 835 N N . LEU A 1 109 ? 5.633 0.042 -11.968 1.00 94.75 109 LEU A N 1
ATOM 836 C CA . LEU A 1 109 ? 5.165 0.763 -13.143 1.00 94.75 109 LEU A CA 1
ATOM 837 C C . LEU A 1 109 ? 6.327 1.562 -13.723 1.00 94.75 109 LEU A C 1
ATOM 839 O O . LEU A 1 109 ? 6.961 2.339 -13.007 1.00 94.75 109 LEU A O 1
ATOM 843 N N . LYS A 1 110 ? 6.585 1.390 -15.014 1.00 93.38 110 LYS A N 1
ATOM 844 C CA . LYS A 1 110 ? 7.548 2.166 -15.785 1.00 93.38 110 LYS A CA 1
ATOM 845 C C . LYS A 1 110 ? 6.831 3.115 -16.733 1.00 93.38 110 LYS A C 1
ATOM 847 O O . LYS A 1 110 ? 6.062 2.700 -17.595 1.00 93.38 110 LYS A O 1
ATOM 852 N N . GLU A 1 111 ? 7.161 4.392 -16.609 1.00 90.25 111 GLU A N 1
ATOM 853 C CA . GLU A 1 111 ? 6.726 5.461 -17.502 1.00 90.25 111 GLU A CA 1
ATOM 854 C C . GLU A 1 111 ? 7.971 6.184 -18.029 1.00 90.25 111 GLU A C 1
ATOM 856 O O . GLU A 1 111 ? 8.592 7.005 -17.343 1.00 90.25 111 GLU A O 1
ATOM 861 N N . GLY A 1 112 ? 8.389 5.827 -19.247 1.00 87.31 112 GLY A N 1
ATOM 862 C CA . GLY A 1 112 ? 9.666 6.270 -19.808 1.00 87.31 112 GLY A CA 1
ATOM 863 C C . GLY A 1 112 ? 10.842 5.847 -18.918 1.00 87.31 112 GLY A C 1
ATOM 864 O O . GLY A 1 112 ? 11.019 4.671 -18.619 1.00 87.31 112 GLY A O 1
ATOM 865 N N . A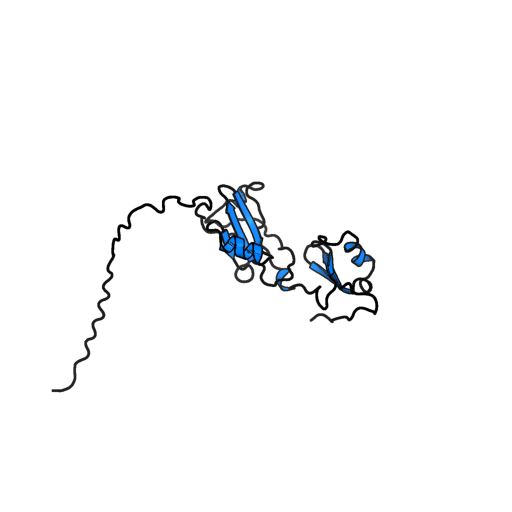SN A 1 113 ? 11.640 6.813 -18.452 1.00 89.56 113 ASN A N 1
ATOM 866 C CA . ASN A 1 113 ? 12.814 6.552 -17.603 1.00 89.56 113 ASN A CA 1
ATOM 867 C C . ASN A 1 113 ? 12.517 6.582 -16.087 1.00 89.56 113 ASN A C 1
ATOM 869 O O . ASN A 1 113 ? 13.446 6.633 -15.267 1.00 89.56 113 ASN A O 1
ATOM 873 N N . ARG A 1 114 ? 11.234 6.627 -15.704 1.00 94.06 114 ARG A N 1
ATOM 874 C CA . ARG A 1 114 ? 10.798 6.610 -14.307 1.00 94.06 114 ARG A CA 1
ATOM 875 C C . ARG A 1 114 ? 10.148 5.273 -13.980 1.00 94.06 114 ARG A C 1
ATOM 877 O O . ARG A 1 114 ? 9.196 4.879 -14.642 1.00 94.06 114 ARG A O 1
ATOM 884 N N . THR A 1 115 ? 10.625 4.632 -12.923 1.00 95.19 115 THR A N 1
ATOM 885 C CA . THR A 1 115 ? 10.034 3.417 -12.359 1.00 95.19 115 THR A CA 1
ATOM 886 C C . THR A 1 115 ? 9.511 3.731 -10.967 1.00 95.19 115 THR A C 1
ATOM 888 O O . THR A 1 115 ? 10.244 4.271 -10.136 1.00 95.19 115 THR A O 1
ATOM 891 N N . VAL A 1 116 ? 8.254 3.385 -10.711 1.00 96.00 116 VAL A N 1
ATOM 892 C CA . VAL A 1 116 ? 7.612 3.491 -9.400 1.00 96.00 116 VAL A CA 1
ATOM 893 C C . VAL A 1 116 ? 7.205 2.097 -8.951 1.00 96.00 116 VAL A C 1
ATOM 895 O O . VAL A 1 116 ? 6.568 1.365 -9.703 1.00 96.00 116 VAL A O 1
ATOM 898 N N . ARG A 1 117 ? 7.569 1.722 -7.727 1.00 96.38 117 ARG A N 1
ATOM 899 C CA . ARG A 1 117 ? 7.148 0.468 -7.092 1.00 96.38 117 ARG A CA 1
ATOM 900 C C . ARG A 1 117 ? 6.269 0.783 -5.899 1.00 96.38 117 ARG A C 1
ATOM 902 O O . ARG A 1 117 ? 6.518 1.768 -5.205 1.00 96.38 117 ARG A O 1
ATOM 909 N N . GLY A 1 118 ? 5.260 -0.042 -5.651 1.00 94.69 118 GLY A N 1
ATOM 910 C CA . GLY A 1 118 ? 4.376 0.181 -4.517 1.00 94.69 118 GLY A CA 1
ATOM 911 C C . GLY A 1 118 ? 3.337 -0.906 -4.303 1.00 94.69 118 GLY A C 1
ATOM 912 O O . GLY A 1 118 ? 3.372 -1.963 -4.933 1.00 94.69 118 GLY A O 1
ATOM 913 N N . CYS A 1 119 ? 2.386 -0.609 -3.424 1.00 92.50 119 CYS A N 1
ATOM 914 C CA . CYS A 1 119 ? 1.208 -1.434 -3.186 1.00 92.50 119 CYS A CA 1
ATOM 915 C C . CYS A 1 119 ? 0.013 -0.907 -3.994 1.00 92.50 119 CYS A C 1
ATOM 917 O O . CYS A 1 119 ? -0.287 0.286 -3.960 1.00 92.50 119 CYS A O 1
ATOM 919 N N . ALA A 1 120 ? -0.691 -1.797 -4.686 1.00 91.75 120 ALA A N 1
ATOM 920 C CA . ALA A 1 120 ? -1.964 -1.541 -5.347 1.00 91.75 120 ALA A CA 1
ATOM 921 C C . ALA A 1 120 ? -3.101 -2.007 -4.425 1.00 91.75 120 ALA A C 1
ATOM 923 O O . ALA A 1 120 ? -3.472 -3.186 -4.399 1.00 91.75 120 ALA A O 1
ATOM 924 N N . SER A 1 121 ? -3.628 -1.073 -3.636 1.00 83.88 121 SER A N 1
ATOM 925 C CA . SER A 1 121 ? -4.610 -1.317 -2.575 1.00 83.88 121 SER A CA 1
ATOM 926 C C . SER A 1 121 ? -6.062 -1.104 -3.006 1.00 83.88 121 SER A C 1
ATOM 928 O O . SER A 1 121 ? -6.970 -1.425 -2.235 1.00 83.88 121 SER A O 1
ATOM 930 N N . THR A 1 122 ? -6.290 -0.592 -4.223 1.00 82.06 122 THR A N 1
ATOM 931 C CA . THR A 1 122 ? -7.621 -0.407 -4.815 1.00 82.06 122 THR A CA 1
ATOM 932 C C . THR A 1 122 ? -7.769 -1.157 -6.137 1.00 82.06 122 THR A C 1
ATOM 934 O O . THR A 1 122 ? -6.809 -1.368 -6.879 1.00 82.06 122 THR A O 1
ATOM 937 N N . LEU A 1 123 ? -9.009 -1.521 -6.474 1.00 83.69 123 LEU A N 1
ATOM 938 C CA . LEU A 1 123 ? -9.326 -2.178 -7.745 1.00 83.69 123 LEU A CA 1
ATOM 939 C C . LEU A 1 123 ? -9.008 -1.292 -8.960 1.00 83.69 123 LEU A C 1
ATOM 941 O O . LEU A 1 123 ? -8.662 -1.800 -10.022 1.00 83.69 123 LEU A O 1
ATOM 945 N N . GLU A 1 124 ? -9.120 0.027 -8.806 1.00 86.12 124 GLU A N 1
ATOM 946 C CA . GLU A 1 124 ? -8.750 0.990 -9.844 1.00 86.12 124 GLU A CA 1
ATOM 947 C C . GLU A 1 124 ? -7.245 0.949 -10.125 1.00 86.12 124 GLU A C 1
ATOM 949 O O . GLU A 1 124 ? -6.856 0.760 -11.271 1.00 86.12 124 GLU A O 1
ATOM 954 N N . GLN A 1 125 ? -6.400 1.008 -9.089 1.00 87.44 125 GLN A N 1
ATOM 955 C CA . GLN A 1 125 ? -4.943 0.902 -9.242 1.00 87.44 125 GLN A CA 1
ATOM 956 C C . GLN A 1 125 ? -4.533 -0.411 -9.917 1.00 87.44 125 GLN A C 1
ATOM 958 O O . GLN A 1 125 ? -3.682 -0.418 -10.805 1.00 87.44 125 GLN A O 1
ATOM 963 N N . GLN A 1 126 ? -5.166 -1.520 -9.526 1.00 90.62 126 GLN A N 1
ATOM 964 C CA . GLN A 1 126 ? -4.899 -2.834 -10.110 1.00 90.62 126 GLN A CA 1
ATOM 965 C C . GLN A 1 126 ? -5.275 -2.876 -11.591 1.00 90.62 126 GLN A C 1
ATOM 967 O O . GLN A 1 126 ? -4.464 -3.300 -12.407 1.00 90.62 126 GLN A O 1
ATOM 972 N N . ARG A 1 127 ? -6.464 -2.381 -11.958 1.00 89.81 127 ARG A N 1
ATOM 973 C CA . ARG A 1 127 ? -6.904 -2.313 -13.361 1.00 89.81 127 ARG A CA 1
ATOM 974 C C . ARG A 1 127 ? -6.010 -1.415 -14.205 1.00 89.81 127 ARG A C 1
ATOM 976 O O . ARG A 1 127 ? -5.659 -1.804 -15.311 1.00 89.81 127 ARG A O 1
ATOM 983 N N . THR A 1 128 ? -5.629 -0.253 -13.682 1.00 88.50 128 THR A N 1
ATOM 984 C CA . THR A 1 128 ? -4.731 0.677 -14.372 1.00 88.50 128 THR A CA 1
ATOM 985 C C . THR A 1 128 ? -3.377 0.031 -14.644 1.00 88.50 128 THR A C 1
ATOM 987 O O . THR A 1 128 ? -2.877 0.123 -15.759 1.00 88.50 128 THR A O 1
ATOM 990 N N . CYS A 1 129 ? -2.813 -0.683 -13.666 1.00 90.44 129 CYS A N 1
ATOM 991 C CA . CYS A 1 129 ? -1.579 -1.434 -13.872 1.00 90.44 129 CYS A CA 1
ATOM 992 C C . CYS A 1 129 ? -1.764 -2.550 -14.912 1.00 90.44 129 CYS A C 1
ATOM 994 O O . CYS A 1 129 ? -1.007 -2.621 -15.869 1.00 90.44 129 CYS A O 1
ATOM 996 N N . MET A 1 130 ? -2.812 -3.370 -14.795 1.00 89.69 130 MET A N 1
ATOM 997 C CA . MET A 1 130 ? -3.082 -4.464 -15.743 1.00 89.69 130 MET A CA 1
ATOM 998 C C . MET A 1 130 ? -3.318 -3.999 -17.189 1.00 89.69 130 MET A C 1
ATOM 1000 O O . MET A 1 130 ? -3.199 -4.807 -18.103 1.00 89.69 130 MET A O 1
ATOM 1004 N N . ALA A 1 131 ? -3.685 -2.734 -17.396 1.00 89.75 131 ALA A N 1
ATOM 1005 C CA . ALA A 1 131 ? -3.896 -2.148 -18.716 1.00 89.75 131 ALA A CA 1
ATOM 1006 C C . ALA A 1 131 ? -2.627 -1.520 -19.329 1.00 89.75 131 ALA A C 1
ATOM 1008 O O . ALA A 1 131 ? -2.695 -1.025 -20.452 1.00 89.75 131 ALA A O 1
ATOM 1009 N N . SER A 1 132 ? -1.501 -1.495 -18.607 1.00 88.00 132 SER A N 1
ATOM 1010 C CA . SER A 1 132 ? -0.243 -0.886 -19.051 1.00 88.00 132 SER A CA 1
ATOM 1011 C C . SER A 1 132 ? 0.824 -1.948 -19.306 1.00 88.00 132 SER A C 1
ATOM 1013 O O . SER A 1 132 ? 1.180 -2.699 -18.398 1.00 88.00 132 SER A O 1
ATOM 1015 N N . ASP A 1 133 ? 1.410 -1.947 -20.506 1.00 86.81 133 ASP A N 1
ATOM 1016 C CA . ASP A 1 133 ? 2.532 -2.831 -20.869 1.00 86.81 133 ASP A CA 1
ATOM 1017 C C . ASP A 1 133 ? 3.806 -2.539 -20.052 1.00 86.81 133 ASP A C 1
ATOM 1019 O O . ASP A 1 133 ? 4.677 -3.393 -19.891 1.00 86.81 133 ASP A O 1
ATOM 1023 N N . GLY A 1 134 ? 3.897 -1.336 -19.475 1.00 90.81 134 GLY A N 1
ATOM 1024 C CA . GLY A 1 134 ? 4.969 -0.941 -18.564 1.00 90.81 134 GLY A CA 1
ATOM 1025 C C . GLY A 1 134 ? 4.713 -1.316 -17.107 1.00 90.81 134 GLY A C 1
ATOM 1026 O O . GLY A 1 134 ? 5.425 -0.813 -16.238 1.00 90.81 134 GLY A O 1
ATOM 1027 N N . CYS A 1 135 ? 3.686 -2.115 -16.800 1.00 94.88 135 CYS A N 1
ATOM 1028 C CA . CYS A 1 135 ? 3.355 -2.471 -15.426 1.00 94.88 135 CYS A CA 1
ATOM 1029 C C . CYS A 1 135 ? 3.488 -3.967 -15.137 1.00 94.88 135 CYS A C 1
ATOM 1031 O O . CYS A 1 135 ? 3.014 -4.829 -15.869 1.00 94.88 135 CYS A O 1
ATOM 1033 N N . TYR A 1 136 ? 4.108 -4.272 -14.002 1.00 95.00 136 TYR A N 1
ATOM 1034 C CA . TYR A 1 136 ? 4.200 -5.603 -13.425 1.00 95.00 136 TYR A CA 1
ATOM 1035 C C . TYR A 1 136 ? 3.393 -5.618 -12.137 1.00 95.00 136 TYR A C 1
ATOM 1037 O O . TYR A 1 136 ? 3.611 -4.778 -11.265 1.00 95.00 136 TYR A O 1
ATOM 1045 N N . LEU A 1 137 ? 2.485 -6.581 -12.010 1.00 95.19 137 LEU A N 1
ATOM 1046 C CA . LEU A 1 137 ? 1.624 -6.765 -10.848 1.00 95.19 137 LEU A CA 1
ATOM 1047 C C . LEU A 1 137 ? 1.827 -8.178 -10.300 1.00 95.19 137 LEU A C 1
ATOM 1049 O O . LEU A 1 137 ? 1.821 -9.144 -11.060 1.00 95.19 137 LEU A O 1
ATOM 1053 N N . CYS A 1 138 ? 1.995 -8.316 -8.988 1.00 94.62 138 CYS A N 1
ATOM 1054 C CA . CYS A 1 138 ? 2.254 -9.606 -8.356 1.00 94.62 138 CYS A CA 1
ATOM 1055 C C . CYS A 1 138 ? 1.610 -9.704 -6.968 1.00 94.62 138 CYS A C 1
ATOM 1057 O O . CYS A 1 138 ? 1.325 -8.697 -6.319 1.00 94.62 138 CYS A O 1
ATOM 1059 N N . ASN A 1 139 ? 1.350 -10.935 -6.518 1.00 92.06 139 ASN A N 1
ATOM 1060 C CA . ASN A 1 139 ? 0.685 -11.187 -5.242 1.00 92.06 139 ASN A CA 1
ATOM 1061 C C . ASN A 1 139 ? 1.712 -11.425 -4.114 1.00 92.06 139 ASN A C 1
ATOM 1063 O O . ASN A 1 139 ? 2.354 -12.482 -4.116 1.00 92.06 139 ASN A O 1
ATOM 1067 N N . PRO A 1 140 ? 1.829 -10.513 -3.126 1.00 90.75 140 PRO A N 1
ATOM 1068 C CA . PRO A 1 140 ? 2.761 -10.667 -2.008 1.00 90.75 140 PRO A CA 1
ATOM 1069 C C . PRO A 1 140 ? 2.456 -11.877 -1.112 1.00 90.75 140 PRO A C 1
ATOM 1071 O O . PRO A 1 140 ? 3.358 -12.392 -0.461 1.00 90.75 140 PRO A O 1
ATOM 1074 N N . ASN A 1 141 ? 1.219 -12.390 -1.119 1.00 86.06 141 ASN A N 1
ATOM 1075 C CA . ASN A 1 141 ? 0.862 -13.612 -0.388 1.00 86.06 141 ASN A CA 1
ATOM 1076 C C . ASN A 1 141 ? 1.435 -14.882 -1.034 1.00 86.06 141 ASN A C 1
ATOM 1078 O O . ASN A 1 141 ? 1.562 -15.910 -0.377 1.00 86.06 141 ASN A O 1
ATOM 1082 N N . THR A 1 142 ? 1.719 -14.844 -2.339 1.00 89.19 142 THR A N 1
ATOM 1083 C CA . THR A 1 142 ? 2.320 -15.973 -3.064 1.00 89.19 142 THR A CA 1
ATOM 1084 C C . THR A 1 142 ? 3.839 -15.913 -2.998 1.00 89.19 142 THR A C 1
ATOM 1086 O O . THR A 1 142 ? 4.491 -16.941 -2.840 1.00 89.19 142 THR A O 1
ATOM 1089 N N . LEU A 1 143 ? 4.396 -14.708 -3.114 1.00 89.69 143 LEU A N 1
ATOM 1090 C CA . LEU A 1 143 ? 5.823 -14.452 -3.010 1.00 89.69 143 LEU A CA 1
ATOM 1091 C C . LEU A 1 143 ? 6.027 -13.131 -2.252 1.00 89.69 143 LEU A C 1
ATOM 1093 O O . LEU A 1 143 ? 5.709 -12.076 -2.802 1.00 89.69 143 LEU A O 1
ATOM 1097 N N . PRO A 1 144 ? 6.549 -13.155 -1.015 1.00 89.94 144 PRO A N 1
ATOM 1098 C CA . PRO A 1 144 ? 6.844 -11.933 -0.275 1.00 89.94 144 PRO A CA 1
ATOM 1099 C C . PRO A 1 144 ? 7.785 -11.025 -1.066 1.00 89.94 144 PRO A C 1
ATOM 1101 O O . PRO A 1 144 ? 8.727 -11.506 -1.699 1.00 89.94 144 PRO A O 1
ATOM 1104 N N . VAL A 1 145 ? 7.525 -9.714 -1.047 1.00 92.38 145 VAL A N 1
ATOM 1105 C CA . VAL A 1 145 ? 8.335 -8.718 -1.767 1.00 92.38 145 VAL A CA 1
ATOM 1106 C C . VAL A 1 145 ? 8.481 -9.056 -3.267 1.00 92.38 145 VAL A C 1
ATOM 1108 O O . VAL A 1 145 ? 9.519 -8.838 -3.893 1.00 92.38 145 VAL A O 1
ATOM 1111 N N . CYS A 1 146 ? 7.424 -9.601 -3.883 1.00 94.81 146 CYS A N 1
ATOM 1112 C CA . CYS A 1 146 ? 7.447 -10.089 -5.269 1.00 94.81 146 CYS A CA 1
ATOM 1113 C C . CYS A 1 146 ? 7.803 -9.028 -6.316 1.00 94.81 146 CYS A C 1
ATOM 1115 O O . CYS A 1 146 ? 8.154 -9.379 -7.441 1.00 94.81 146 CYS A O 1
ATOM 1117 N N . ASN A 1 147 ? 7.705 -7.742 -5.971 1.00 96.56 147 ASN A N 1
ATOM 1118 C CA . ASN A 1 147 ? 8.105 -6.641 -6.833 1.00 96.56 147 ASN A CA 1
ATOM 1119 C C . ASN A 1 147 ? 9.563 -6.212 -6.617 1.00 96.56 147 ASN A C 1
ATOM 1121 O O . ASN A 1 147 ? 9.913 -5.134 -7.077 1.00 96.56 147 ASN A O 1
ATOM 1125 N N . ALA A 1 148 ? 10.414 -6.996 -5.943 1.00 95.94 148 ALA A N 1
ATOM 1126 C CA . ALA A 1 148 ? 11.864 -6.769 -5.897 1.00 95.94 148 ALA A CA 1
ATOM 1127 C C . ALA A 1 148 ? 12.559 -7.178 -7.206 1.00 95.94 148 ALA A C 1
ATOM 1129 O O . ALA A 1 148 ? 13.480 -6.495 -7.654 1.00 95.94 148 ALA A O 1
ATOM 1130 N N . LEU A 1 149 ? 12.081 -8.241 -7.856 1.00 94.81 149 LEU A N 1
ATOM 1131 C CA . LEU A 1 149 ? 12.536 -8.679 -9.173 1.00 94.81 149 LEU A CA 1
ATOM 1132 C C . LEU A 1 149 ? 11.407 -8.464 -10.179 1.00 94.81 149 LEU A C 1
ATOM 1134 O O . LEU A 1 149 ? 10.332 -9.041 -10.043 1.00 94.81 149 LEU A O 1
ATOM 1138 N N . ILE A 1 150 ? 11.663 -7.628 -11.179 1.00 94.12 150 ILE A N 1
ATOM 1139 C CA . ILE A 1 150 ? 10.689 -7.279 -12.217 1.00 94.12 150 ILE A CA 1
ATOM 1140 C C . ILE A 1 150 ? 11.257 -7.617 -13.596 1.00 94.12 150 ILE A C 1
ATOM 1142 O O . ILE A 1 150 ? 12.483 -7.564 -13.775 1.00 94.12 150 ILE A O 1
ATOM 1146 N N . PRO A 1 151 ? 10.404 -7.966 -14.574 1.00 90.81 151 PRO A N 1
ATOM 1147 C CA . PRO A 1 151 ? 10.847 -8.126 -15.950 1.00 90.81 151 PRO A CA 1
ATOM 1148 C C . PRO A 1 151 ? 11.401 -6.804 -16.493 1.00 90.81 151 PRO A C 1
ATOM 1150 O O . PRO A 1 151 ? 11.123 -5.726 -15.966 1.00 90.81 151 PRO A O 1
ATOM 1153 N N . LYS A 1 152 ? 12.181 -6.890 -17.572 1.00 88.69 152 LYS A N 1
ATOM 1154 C CA . LYS A 1 152 ? 12.515 -5.702 -18.358 1.00 88.69 152 LYS A CA 1
ATOM 1155 C C . LYS A 1 152 ? 11.255 -5.256 -19.086 1.00 88.69 152 LYS A C 1
ATOM 1157 O O . LYS A 1 152 ? 10.695 -6.039 -19.848 1.00 88.69 152 LYS A O 1
ATOM 1162 N N . PHE A 1 153 ? 10.804 -4.041 -18.812 1.00 80.50 153 PHE A N 1
ATOM 1163 C CA . PHE A 1 153 ? 9.610 -3.496 -19.448 1.00 80.50 153 PHE A CA 1
ATOM 1164 C C . PHE A 1 153 ? 9.952 -2.955 -20.832 1.00 80.50 153 PHE A C 1
ATOM 1166 O O . PHE A 1 153 ? 10.947 -2.236 -20.988 1.00 80.50 153 PHE A O 1
ATOM 1173 N N . GLU A 1 154 ? 9.089 -3.232 -21.805 1.00 65.81 154 GLU A N 1
ATOM 1174 C CA . GLU A 1 154 ? 9.023 -2.434 -23.027 1.00 65.81 154 GLU A CA 1
ATOM 1175 C C . GLU A 1 154 ? 8.412 -1.067 -22.670 1.00 65.81 154 GLU A C 1
ATOM 1177 O O . GLU A 1 154 ? 7.525 -0.972 -21.819 1.00 65.81 154 GLU A O 1
ATOM 1182 N N . ASP A 1 155 ? 8.946 0.026 -23.219 1.00 56.78 155 ASP A N 1
ATOM 1183 C CA . ASP A 1 155 ? 8.528 1.374 -22.822 1.00 56.78 155 ASP A CA 1
ATOM 1184 C C . ASP A 1 155 ? 7.030 1.600 -23.111 1.00 56.78 155 ASP A C 1
ATOM 1186 O O . ASP A 1 155 ? 6.604 1.575 -24.265 1.00 56.78 155 ASP A O 1
ATOM 1190 N N . ALA A 1 156 ? 6.240 1.935 -22.079 1.00 57.47 156 ALA A N 1
ATOM 1191 C CA . ALA A 1 156 ? 4.796 2.220 -22.175 1.00 57.47 156 ALA A CA 1
ATOM 1192 C C . ALA A 1 156 ? 4.426 3.394 -23.116 1.00 57.47 156 ALA A C 1
ATOM 1194 O O . ALA A 1 156 ? 3.252 3.674 -23.345 1.00 57.47 156 ALA A O 1
ATOM 1195 N N . GLN A 1 157 ? 5.423 4.111 -23.646 1.00 50.28 157 GLN A N 1
ATOM 1196 C CA . GLN A 1 157 ? 5.266 5.270 -24.528 1.00 50.28 157 GLN A CA 1
ATOM 1197 C C . GLN A 1 157 ? 5.417 4.962 -26.018 1.00 50.28 157 GLN A C 1
ATOM 1199 O O . GLN A 1 157 ? 5.553 5.898 -26.805 1.00 50.28 157 GLN A O 1
ATOM 1204 N N . ASN A 1 158 ? 5.341 3.701 -26.442 1.00 42.12 158 ASN A N 1
ATOM 1205 C CA . ASN A 1 158 ? 5.234 3.406 -27.866 1.00 42.12 158 ASN A CA 1
ATOM 1206 C C . ASN A 1 158 ? 3.853 2.841 -28.228 1.00 42.12 158 ASN A C 1
ATOM 1208 O O . ASN A 1 158 ? 3.733 1.649 -28.514 1.00 42.12 158 ASN A O 1
ATOM 1212 N N . PRO A 1 159 ? 2.792 3.677 -28.304 1.00 43.28 159 PRO A N 1
ATOM 1213 C CA . PRO A 1 159 ? 1.758 3.380 -29.271 1.00 43.28 159 PRO A CA 1
ATOM 1214 C C . PRO A 1 159 ? 2.468 3.438 -30.619 1.00 43.28 159 PRO A C 1
ATOM 1216 O O . PRO A 1 159 ? 2.756 4.518 -31.129 1.00 43.28 159 PRO A O 1
ATOM 1219 N N . ASN A 1 160 ? 2.818 2.278 -31.164 1.00 36.25 160 ASN A N 1
ATOM 1220 C CA . ASN A 1 160 ? 3.343 2.180 -32.512 1.00 36.25 160 ASN A CA 1
ATOM 1221 C C . ASN A 1 160 ? 2.221 2.661 -33.451 1.00 36.25 160 ASN A C 1
ATOM 1223 O O . ASN A 1 160 ? 1.405 1.886 -33.947 1.00 36.25 160 ASN A O 1
ATOM 1227 N N . THR A 1 161 ? 2.134 3.974 -33.668 1.00 43.19 161 THR A N 1
ATOM 1228 C CA . THR A 1 161 ? 1.403 4.600 -34.762 1.00 43.19 161 THR A CA 1
ATOM 1229 C C . THR A 1 161 ? 2.131 4.227 -36.039 1.00 43.19 161 THR A C 1
ATOM 1231 O O . THR A 1 161 ? 2.903 5.017 -36.559 1.00 43.19 161 THR A O 1
ATOM 1234 N N . ASN A 1 162 ? 1.926 2.984 -36.473 1.00 39.34 162 ASN A N 1
ATOM 1235 C CA . ASN A 1 162 ? 2.130 2.459 -37.818 1.00 39.34 162 ASN A CA 1
ATOM 1236 C C . ASN A 1 162 ? 1.309 1.163 -37.974 1.00 39.34 162 ASN A C 1
ATOM 1238 O O . ASN A 1 162 ? 1.803 0.131 -38.423 1.00 39.34 162 ASN A O 1
ATOM 1242 N N . ALA A 1 163 ? 0.014 1.214 -37.640 1.00 42.00 163 ALA A N 1
ATOM 1243 C CA . ALA A 1 163 ? -0.971 0.280 -38.190 1.00 42.00 163 ALA A CA 1
ATOM 1244 C C . ALA A 1 163 ? -1.220 0.659 -39.664 1.00 42.00 163 ALA A C 1
ATOM 1246 O O . ALA A 1 163 ? -2.220 1.268 -40.028 1.00 42.00 163 ALA A O 1
ATOM 1247 N N . GLY A 1 164 ? -0.219 0.382 -40.493 1.00 41.75 164 GLY A N 1
ATOM 1248 C CA . GLY A 1 164 ? -0.142 0.740 -41.904 1.00 41.75 164 GLY A CA 1
ATOM 1249 C C . GLY A 1 164 ? 1.064 0.057 -42.538 1.00 41.75 164 GLY A C 1
ATOM 1250 O O . GLY A 1 164 ? 1.876 0.704 -43.186 1.00 41.75 164 GLY A O 1
ATOM 1251 N N . GLY A 1 165 ? 1.232 -1.240 -42.278 1.00 32.94 165 GLY A N 1
ATOM 1252 C CA . GLY A 1 165 ? 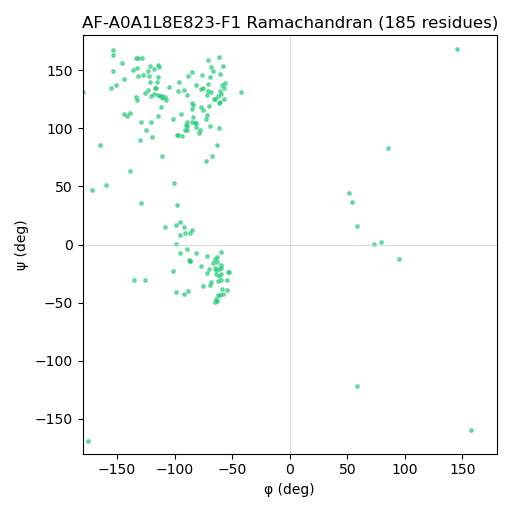2.348 -2.045 -42.763 1.00 32.94 165 GLY A CA 1
ATOM 1253 C C . GLY A 1 165 ? 1.862 -3.448 -43.093 1.00 32.94 165 GLY A C 1
ATOM 1254 O O . GLY A 1 165 ? 1.420 -4.185 -42.222 1.00 32.94 165 GLY A O 1
ATOM 1255 N N . ILE A 1 166 ? 1.883 -3.749 -44.382 1.00 35.53 166 ILE A N 1
ATOM 1256 C CA . ILE A 1 166 ? 1.430 -4.954 -45.078 1.00 35.53 166 ILE A CA 1
ATOM 1257 C C . ILE A 1 166 ? 1.829 -6.245 -44.336 1.00 35.53 166 ILE A C 1
ATOM 1259 O O . ILE A 1 166 ? 2.987 -6.442 -43.978 1.00 35.53 166 ILE A O 1
ATOM 1263 N N . ILE A 1 167 ? 0.856 -7.139 -44.151 1.00 38.12 167 ILE A N 1
ATOM 1264 C CA . ILE A 1 167 ? 1.014 -8.456 -43.526 1.00 38.12 167 ILE A CA 1
ATOM 1265 C C . ILE A 1 167 ? 1.832 -9.356 -44.469 1.00 38.12 167 ILE A C 1
ATOM 1267 O O . ILE A 1 167 ? 1.306 -9.869 -45.455 1.00 38.12 167 ILE A O 1
ATOM 1271 N N . GLY A 1 168 ? 3.119 -9.546 -44.182 1.00 36.75 168 GLY A N 1
ATOM 1272 C CA . GLY A 1 168 ? 3.922 -10.634 -44.740 1.00 36.75 168 GLY A CA 1
ATOM 1273 C C . GLY A 1 168 ? 3.803 -11.854 -43.831 1.00 36.75 168 GLY A C 1
ATOM 1274 O O . GLY A 1 168 ? 4.447 -11.910 -42.790 1.00 36.75 168 GLY A O 1
ATOM 1275 N N . VAL A 1 169 ? 2.936 -12.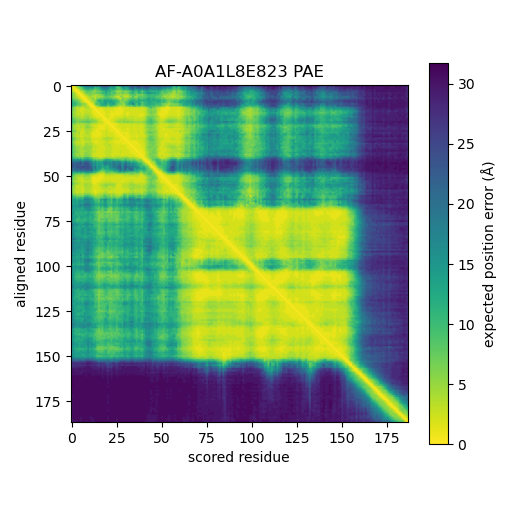802 -44.184 1.00 36.66 169 VAL A N 1
ATOM 1276 C CA . VAL A 1 169 ? 2.772 -14.059 -43.442 1.00 36.66 169 VAL A CA 1
ATOM 1277 C C . VAL A 1 169 ? 3.877 -15.029 -43.872 1.00 36.66 169 VAL A C 1
ATOM 1279 O O . VAL A 1 169 ? 3.779 -15.623 -44.943 1.00 36.66 169 VAL A O 1
ATOM 1282 N N . GLU A 1 170 ? 4.902 -15.237 -43.043 1.00 39.91 170 GLU A N 1
ATOM 1283 C CA . GLU A 1 170 ? 5.736 -16.441 -43.144 1.00 39.91 170 GLU A CA 1
ATOM 1284 C C . GLU A 1 170 ? 5.129 -17.550 -42.276 1.00 39.91 170 GLU A C 1
ATOM 1286 O O . GLU A 1 170 ? 5.173 -17.528 -41.047 1.00 39.91 170 GLU A O 1
ATOM 1291 N N . ILE A 1 171 ? 4.501 -18.518 -42.944 1.00 39.50 171 ILE A N 1
ATOM 1292 C CA . ILE A 1 171 ? 3.904 -19.705 -42.331 1.00 39.50 171 ILE A CA 1
ATOM 1293 C C . ILE A 1 171 ? 5.023 -20.726 -42.086 1.00 39.50 171 ILE A C 1
ATOM 1295 O O . ILE A 1 171 ? 5.418 -21.448 -43.000 1.00 39.50 171 ILE A O 1
ATOM 1299 N N . LEU A 1 172 ? 5.511 -20.840 -40.849 1.00 38.06 172 LEU A N 1
ATOM 1300 C CA . LEU A 1 172 ? 6.301 -22.002 -40.431 1.00 38.06 172 LEU A CA 1
ATOM 1301 C C . LEU A 1 172 ? 5.355 -23.175 -40.135 1.00 38.06 172 LEU A C 1
ATOM 1303 O O . LEU A 1 172 ? 4.782 -23.298 -39.055 1.00 38.06 172 LEU A O 1
ATOM 1307 N N . SER A 1 173 ? 5.176 -24.034 -41.137 1.00 38.53 173 SER A N 1
ATOM 1308 C CA . SER A 1 173 ? 4.431 -25.291 -41.039 1.00 38.53 173 SER A CA 1
ATOM 1309 C C . SER A 1 173 ? 5.235 -26.321 -40.226 1.00 38.53 173 SER A C 1
ATOM 1311 O O . SER A 1 173 ? 6.213 -26.881 -40.725 1.00 38.53 173 SER A O 1
ATOM 1313 N N . TYR A 1 174 ? 4.803 -26.617 -38.997 1.00 41.56 174 TYR A N 1
ATOM 1314 C CA . TYR A 1 174 ? 5.236 -27.802 -38.251 1.00 41.56 174 TYR A CA 1
ATOM 1315 C C . TYR A 1 174 ? 4.290 -28.970 -38.564 1.00 41.56 174 TYR A C 1
ATOM 1317 O O . TYR A 1 174 ? 3.172 -29.031 -38.057 1.00 41.56 174 TYR A O 1
ATOM 1325 N N . ILE A 1 175 ? 4.730 -29.905 -39.410 1.00 41.62 175 ILE A N 1
ATOM 1326 C CA . ILE A 1 175 ? 4.021 -31.169 -39.659 1.00 41.62 175 ILE A CA 1
ATOM 1327 C C . ILE A 1 175 ? 4.418 -32.167 -38.564 1.00 41.62 175 ILE A C 1
ATOM 1329 O O . ILE A 1 175 ? 5.539 -32.671 -38.545 1.00 41.62 175 ILE A O 1
ATOM 1333 N N . SER A 1 176 ? 3.489 -32.481 -37.660 1.00 43.72 176 SER A N 1
ATOM 1334 C CA . SER A 1 176 ? 3.605 -33.608 -36.728 1.00 43.72 176 SER A CA 1
ATOM 1335 C C . SER A 1 176 ? 3.125 -34.897 -37.407 1.00 43.72 176 SER A C 1
ATOM 1337 O O . SER A 1 176 ? 1.928 -35.107 -37.589 1.00 43.72 176 SER A O 1
ATOM 1339 N N . MET A 1 177 ? 4.055 -35.778 -37.785 1.00 40.28 177 MET A N 1
ATOM 1340 C CA . MET A 1 177 ? 3.753 -37.130 -38.276 1.00 40.28 177 MET A CA 1
ATOM 1341 C C . MET A 1 177 ? 3.411 -38.058 -37.102 1.00 40.28 177 MET A C 1
ATOM 1343 O O . MET A 1 177 ? 4.300 -38.597 -36.447 1.00 40.28 177 MET A O 1
ATOM 1347 N N . VAL A 1 178 ? 2.117 -38.269 -36.848 1.00 42.38 178 VAL A N 1
ATOM 1348 C CA . VAL A 1 178 ? 1.619 -39.365 -36.002 1.00 42.38 178 VAL A CA 1
ATOM 1349 C C . VAL A 1 178 ? 1.380 -40.581 -36.899 1.00 42.38 178 VAL A C 1
ATOM 1351 O O . VAL A 1 178 ? 0.393 -40.647 -37.628 1.00 42.38 178 VAL A O 1
ATOM 1354 N N . ILE A 1 179 ? 2.303 -41.543 -36.873 1.00 45.31 179 ILE A N 1
ATOM 1355 C CA . ILE A 1 179 ? 2.164 -42.828 -37.569 1.00 45.31 179 ILE A CA 1
ATOM 1356 C C . ILE A 1 179 ? 1.327 -43.769 -36.688 1.00 45.31 179 ILE A C 1
ATOM 1358 O O . ILE A 1 179 ? 1.817 -44.311 -35.700 1.00 45.31 179 ILE A O 1
ATOM 1362 N N . LEU A 1 180 ? 0.060 -43.972 -37.057 1.00 39.38 180 LEU A N 1
ATOM 1363 C CA . LEU A 1 180 ? -0.790 -45.049 -36.542 1.00 39.38 180 LEU A CA 1
ATOM 1364 C C . LEU A 1 180 ? -0.651 -46.279 -37.450 1.00 39.38 180 LEU A C 1
ATOM 1366 O O . LEU A 1 180 ? -1.311 -46.369 -38.484 1.00 39.38 180 LEU A O 1
ATOM 1370 N N . ILE A 1 181 ? 0.178 -47.250 -37.058 1.00 45.62 181 ILE A N 1
ATOM 1371 C CA . ILE A 1 181 ? 0.123 -48.609 -37.617 1.00 45.62 181 ILE A CA 1
ATOM 1372 C C . ILE A 1 181 ? -0.678 -49.470 -36.640 1.00 45.62 181 ILE A C 1
ATOM 1374 O O . ILE A 1 181 ? -0.143 -50.018 -35.681 1.00 45.62 181 ILE A O 1
ATOM 1378 N N . VAL A 1 182 ? -1.979 -49.595 -36.900 1.00 46.19 182 VAL A N 1
ATOM 1379 C CA . VAL A 1 182 ? -2.809 -50.675 -36.356 1.00 46.19 182 VAL A CA 1
ATOM 1380 C C . VAL A 1 182 ? -3.373 -51.447 -37.536 1.00 46.19 182 VAL A C 1
ATOM 1382 O O . VAL A 1 182 ? -4.420 -51.094 -38.071 1.00 46.19 182 VAL A O 1
ATOM 1385 N N . ARG A 1 183 ? -2.676 -52.508 -37.949 1.00 39.31 183 ARG A N 1
ATOM 1386 C CA . ARG A 1 183 ? -3.319 -53.667 -38.578 1.00 39.31 183 ARG A CA 1
ATOM 1387 C C . ARG A 1 183 ? -2.377 -54.867 -38.619 1.00 39.31 183 ARG A C 1
ATOM 1389 O O . ARG A 1 183 ? -1.706 -55.123 -39.609 1.00 39.31 183 ARG A O 1
ATOM 1396 N N . ASN A 1 184 ? -2.365 -55.624 -37.530 1.00 44.94 184 ASN A N 1
ATOM 1397 C CA . ASN A 1 184 ? -2.015 -57.035 -37.574 1.00 44.94 184 ASN A CA 1
ATOM 1398 C C . ASN A 1 184 ? -3.117 -57.793 -36.836 1.00 44.94 184 ASN A C 1
ATOM 1400 O O . ASN A 1 184 ? -3.069 -57.870 -35.617 1.00 44.94 184 ASN A O 1
ATOM 1404 N N . HIS A 1 185 ? -4.157 -58.209 -37.564 1.00 42.78 185 HIS A N 1
ATOM 1405 C CA . HIS A 1 185 ? -5.009 -59.364 -37.260 1.00 42.78 185 HIS A CA 1
ATOM 1406 C C . HIS A 1 185 ? -6.092 -59.524 -38.346 1.00 42.78 185 HIS A C 1
ATOM 1408 O O . HIS A 1 185 ? -6.793 -58.566 -38.672 1.00 42.78 185 HIS A O 1
ATOM 1414 N N . PHE A 1 186 ? -6.222 -60.765 -38.833 1.00 40.16 186 PHE A N 1
ATOM 1415 C CA . PHE A 1 186 ? -7.225 -61.329 -39.751 1.00 40.16 186 PHE A CA 1
ATOM 1416 C C . PHE A 1 186 ? -6.992 -61.165 -41.262 1.00 40.16 186 PHE A C 1
ATOM 1418 O O . PHE A 1 186 ? -7.588 -60.306 -41.912 1.00 40.16 186 PHE A O 1
ATOM 1425 N N . LEU A 1 187 ? -6.180 -62.073 -41.815 1.00 37.78 187 LEU A N 1
ATOM 1426 C CA . LEU A 1 187 ? -6.637 -63.118 -42.746 1.00 37.78 187 LEU A CA 1
ATOM 1427 C C . LEU A 1 187 ? -5.810 -64.388 -42.514 1.00 37.78 187 LEU A C 1
ATOM 1429 O O . LEU A 1 187 ? -4.586 -64.239 -42.308 1.00 37.78 187 LEU A O 1
#

Foldseek 3Di:
DDDADDDPPPQQKWKFFADQLDTPDTHGLVPDDPVLSVLVPDDADDSLHTMHIDGDGPPHAFQPLQSPAWAAFDKCVVPVLLQDAQDFRDDDTGRARTANDNFWKWKWADAPSMIGTGIDRDPVSVVVQVVFQRMDIGGCVVPNNVVRYHHDGDHSPDPPPCPPDDDDDDDPDDDDDDDDDDDDDDD

Organism: Haematobia irritans (NCBI:txid7368)

Secondary structure (DSSP, 8-state):
-PPPPPPPTT---EEEEEETTEEEEEEETTTS-HHHHGGG-S-SS--TTTEEEE-STTTT---GGGTT-EE--EETTT-GGGG--SS------EEPPP-SSS--EEEEEEETTEEEEEEE-SHHHHHHHHT-TTEEEE-TTTSTTTTSS-PPPPPTT------------------------------

pLDDT: mean 76.45, std 19.65, range [32.94, 97.38]

Radius of gyration: 25.98 Å; Cα contacts (8 Å, |Δi|>4): 326; chains: 1; bounding box: 47×80×70 Å

Mean predicted aligned error: 14.32 Å

InterPro domains:
  IPR008472 Domain of unknown function DUF753 [PF05444] (70-141)

Nearest PDB structures (foldseek):
  2fd6-assembly2_U  TM=3.097E-01  e=2.440E-01  Homo sapiens

Sequence (187 aa):
QGKVDKCPDGETVCATIFNEGTIIAKGCLGNITEDIRIKCQGNNIDILNQCHKCKDDLCNEWSPNNMDLECIQCDSKLDPKCRIEGEPLYMDPTHCHISRTPNILCYALKEGNRTVRGCASTLEQQRTCMASDGCYLCNPNTLPVCNALIPKFEDAQNPNTNAGGIIGVEILSYISMVILIVRNHFL